Protein AF-U7NN19-F1 (afdb_monomer_lite)

Foldseek 3Di:
DPADPDLVSLLVQLLVLLLVQLVVQPDQQLRLQVVCVVLVQDDDPPSVLRSVASPRDDVPDFAFPSSVLSSCLSTVVVSSLLSLQVNVQKAKEFQDADDPDLLVVLVVLLVVLVVLVVVLLVLLVVLLPDQDQVPQPVSLSVSLSSLRVSLSSLVNSLNSLVQLQQVVVVHDGDHPPDSLVVLVVLLQVQLQVLLVVCVVVVPDCPQDHPVLSCVQNVDPTNRRHGPSSLSSSCNVPPVNSNVQSSSSSSRMHMDRNDDQPADQDPDDLVVLSVVLVVLVVVLSVLSVVCSVVSDDDPVSSVVSNVSSSVSSNSSNNSSVNSSVDDRDDPPDDD

Sequence (334 aa):
MLTWATLDEWHYQVSLELRTALNSCGRKAAALHRDMLQEGRPVRASAGSFQNALTPSTDTHHLRLDEFWGVLDLINNKPVLHSICRQLDLLIAPSPLVSEDPQADLLGAFSERNGELAETQHLLVSVINRTTKESVDGARQSLLREIYEDFCESLSLLFKLEQACLARQGGSLVNGDADWSQRYDILQSSVQAKLQNLKEHGTCLQGLSNRVLSAALESDGCSQLSAPNFLKLLFLDQSRSVAKAFAKSLGYRLGPLPLLNWQPERQDLIQSYSQLESRQADTAEKISNALRDQQITQAELSEIYQELVDEHQAQVSLVMNSGALPYRPKHEEF

Radius of gyration: 22.25 Å; chains: 1; bounding box: 54×57×66 Å

pLDDT: mean 77.9, std 14.08, range [34.0, 94.31]

Structure (mmCIF, N/CA/C/O backbone):
data_AF-U7NN19-F1
#
_entry.id   AF-U7NN19-F1
#
loop_
_atom_site.group_PDB
_atom_site.id
_atom_site.type_symbol
_atom_site.label_atom_id
_atom_site.label_alt_id
_atom_site.label_comp_id
_atom_site.label_asym_id
_atom_site.label_entity_id
_atom_site.label_seq_id
_atom_site.pdbx_PDB_ins_code
_atom_site.Cartn_x
_atom_site.Cartn_y
_atom_site.Cartn_z
_atom_site.occupancy
_atom_site.B_iso_or_equiv
_atom_site.auth_seq_id
_atom_site.auth_comp_id
_atom_site.auth_asym_id
_atom_site.auth_atom_id
_atom_site.pdbx_PDB_model_num
ATOM 1 N N . MET A 1 1 ? 5.925 -5.662 13.505 1.00 51.78 1 MET A N 1
ATOM 2 C CA . MET A 1 1 ? 5.111 -5.672 12.273 1.00 51.78 1 MET A CA 1
ATOM 3 C C . MET A 1 1 ? 5.475 -6.912 11.461 1.00 51.78 1 MET A C 1
ATOM 5 O O . MET A 1 1 ? 6.496 -7.513 11.771 1.00 51.78 1 MET A O 1
ATOM 9 N N . LEU A 1 2 ? 4.651 -7.339 10.501 1.00 56.47 2 LEU A N 1
ATOM 10 C CA . LEU A 1 2 ? 4.895 -8.517 9.655 1.00 56.47 2 LEU A CA 1
ATOM 11 C C . LEU A 1 2 ? 6.050 -8.276 8.689 1.00 56.47 2 LEU A C 1
ATOM 13 O O . LEU A 1 2 ? 5.844 -8.004 7.510 1.00 56.47 2 LEU A O 1
ATOM 17 N N . THR A 1 3 ? 7.261 -8.335 9.211 1.00 61.81 3 THR A N 1
ATOM 18 C CA . THR A 1 3 ? 8.465 -8.310 8.405 1.00 61.81 3 THR A CA 1
ATOM 19 C C . THR A 1 3 ? 8.811 -9.739 8.018 1.00 61.81 3 THR A C 1
ATOM 21 O O . THR A 1 3 ? 8.717 -10.666 8.828 1.00 61.81 3 THR A O 1
ATOM 24 N N . TRP A 1 4 ? 9.194 -9.935 6.763 1.00 69.44 4 TRP A N 1
ATOM 25 C CA . TRP A 1 4 ? 9.866 -11.164 6.362 1.00 69.44 4 TRP A CA 1
ATOM 26 C C . TRP A 1 4 ? 11.255 -11.177 6.986 1.00 69.44 4 TRP A C 1
ATOM 28 O O . TRP A 1 4 ? 11.922 -10.137 7.062 1.00 69.44 4 TRP A O 1
ATOM 38 N N . ALA A 1 5 ? 11.675 -12.345 7.466 1.00 67.50 5 ALA A N 1
ATOM 39 C CA . ALA A 1 5 ? 12.892 -12.480 8.251 1.00 67.50 5 ALA A CA 1
ATOM 40 C C . ALA A 1 5 ? 14.143 -12.260 7.390 1.00 67.50 5 ALA A C 1
ATOM 42 O O . ALA A 1 5 ? 15.190 -11.870 7.910 1.00 67.50 5 ALA A O 1
ATOM 43 N N . THR A 1 6 ? 14.040 -12.481 6.074 1.00 82.88 6 THR A N 1
ATOM 44 C CA . THR A 1 6 ? 15.158 -12.344 5.134 1.00 82.88 6 THR A CA 1
ATOM 45 C C . THR A 1 6 ? 14.773 -11.615 3.842 1.00 82.88 6 THR A C 1
ATOM 47 O O . THR A 1 6 ? 13.606 -11.540 3.455 1.00 82.88 6 THR A O 1
ATOM 50 N N . LEU A 1 7 ? 15.783 -11.083 3.139 1.00 82.12 7 LEU A N 1
ATOM 51 C CA . LEU A 1 7 ? 15.609 -10.471 1.814 1.00 82.12 7 LEU A CA 1
ATOM 52 C C . LEU A 1 7 ? 15.101 -11.492 0.776 1.00 82.12 7 LEU A C 1
ATOM 54 O O . LEU A 1 7 ? 14.344 -11.127 -0.121 1.00 82.12 7 LEU A O 1
ATOM 58 N N . ASP A 1 8 ? 15.495 -12.759 0.911 1.00 82.81 8 ASP A N 1
ATOM 59 C CA . ASP A 1 8 ? 15.081 -13.834 0.006 1.00 82.81 8 ASP A CA 1
ATOM 60 C C . ASP A 1 8 ? 13.599 -14.175 0.194 1.00 82.81 8 ASP A C 1
ATOM 62 O O . ASP A 1 8 ? 12.866 -14.300 -0.787 1.00 82.81 8 ASP A O 1
ATOM 66 N N . GLU A 1 9 ? 13.130 -14.237 1.444 1.00 83.69 9 GLU A N 1
ATOM 67 C CA . GLU A 1 9 ? 11.704 -14.376 1.757 1.00 83.69 9 GLU A CA 1
ATOM 68 C C . GLU A 1 9 ? 10.896 -13.191 1.224 1.00 83.69 9 GLU A C 1
ATOM 70 O O . GLU A 1 9 ? 9.848 -13.392 0.611 1.00 83.69 9 GLU A O 1
ATOM 75 N N . TRP A 1 10 ? 11.397 -11.963 1.391 1.00 85.94 10 TRP A N 1
ATOM 76 C CA . TRP A 1 10 ? 10.744 -10.779 0.837 1.00 85.94 10 TRP A CA 1
ATOM 77 C C . TRP A 1 10 ? 10.630 -10.854 -0.690 1.00 85.94 10 TRP A C 1
ATOM 79 O O . TRP A 1 10 ? 9.545 -10.663 -1.243 1.00 85.94 10 TRP A O 1
ATOM 89 N N . HIS A 1 11 ? 11.723 -11.186 -1.380 1.00 84.94 11 HIS A N 1
ATOM 90 C CA . HIS A 1 11 ? 11.725 -11.338 -2.833 1.00 84.94 11 HIS A CA 1
ATOM 91 C C . HIS A 1 11 ? 10.772 -12.448 -3.297 1.00 84.94 11 HIS A C 1
ATOM 93 O O . HIS A 1 11 ? 10.034 -12.256 -4.268 1.00 84.94 11 HIS A O 1
ATOM 99 N N . TYR A 1 12 ? 10.752 -13.590 -2.605 1.00 85.44 12 TYR A N 1
ATOM 100 C CA . TYR A 1 12 ? 9.827 -14.684 -2.895 1.00 85.44 12 TYR A CA 1
ATOM 101 C C . TYR A 1 12 ? 8.366 -14.227 -2.794 1.00 85.44 12 TYR A C 1
ATOM 103 O O . TYR A 1 12 ? 7.574 -14.502 -3.693 1.00 85.44 12 TYR A O 1
ATOM 111 N N . GLN A 1 13 ? 8.021 -13.475 -1.750 1.00 85.94 13 GLN A N 1
ATOM 112 C CA . GLN A 1 13 ? 6.657 -12.992 -1.524 1.00 85.94 13 GLN A CA 1
ATOM 113 C C . GLN A 1 13 ? 6.241 -11.939 -2.552 1.00 85.94 13 GLN A C 1
ATOM 115 O O . GLN A 1 13 ? 5.171 -12.052 -3.142 1.00 85.94 13 GLN A O 1
ATOM 120 N N . VAL A 1 14 ? 7.119 -10.986 -2.874 1.00 88.56 14 VAL A N 1
ATOM 121 C CA . VAL A 1 14 ? 6.895 -10.030 -3.975 1.00 88.56 14 VAL A CA 1
ATOM 122 C C . VAL A 1 14 ? 6.668 -10.760 -5.302 1.00 88.56 14 VAL A C 1
ATOM 124 O O . VAL A 1 14 ? 5.773 -10.402 -6.066 1.00 88.56 14 VAL A O 1
ATOM 127 N N . SER A 1 15 ? 7.440 -11.816 -5.565 1.00 85.12 15 SER A N 1
ATOM 128 C CA . SER A 1 15 ? 7.305 -12.626 -6.780 1.00 85.12 15 SER A CA 1
ATOM 129 C C . SER A 1 15 ? 6.003 -13.434 -6.805 1.00 85.12 15 SER A C 1
ATOM 131 O O . SER A 1 15 ? 5.401 -13.597 -7.868 1.00 85.12 15 SER A O 1
ATOM 133 N N . LEU A 1 16 ? 5.553 -13.927 -5.647 1.00 86.06 16 LEU A N 1
ATOM 134 C CA . LEU A 1 16 ? 4.284 -14.635 -5.495 1.00 86.06 16 LEU A CA 1
ATOM 135 C C . LEU A 1 16 ? 3.092 -13.701 -5.731 1.00 86.06 16 LEU A C 1
ATOM 137 O O . LEU A 1 16 ? 2.208 -14.044 -6.513 1.00 86.06 16 LEU A O 1
ATOM 141 N N . GLU A 1 17 ? 3.090 -12.512 -5.130 1.00 87.69 17 GLU A N 1
ATOM 142 C CA . GLU A 1 17 ? 2.034 -11.515 -5.349 1.00 87.69 17 GLU A CA 1
ATOM 143 C C . GLU A 1 17 ? 1.995 -11.052 -6.806 1.00 87.69 17 GLU A C 1
ATOM 145 O O . GLU A 1 17 ? 0.927 -10.975 -7.415 1.00 87.69 17 GLU A O 1
ATOM 150 N N . LEU A 1 18 ? 3.166 -10.841 -7.417 1.00 86.19 18 LEU A N 1
ATOM 151 C CA . LEU A 1 18 ? 3.263 -10.503 -8.833 1.00 86.19 18 LEU A CA 1
ATOM 152 C C . LEU A 1 18 ? 2.680 -11.614 -9.717 1.00 86.19 18 LEU A C 1
ATOM 154 O O . LEU A 1 18 ? 1.957 -11.332 -10.670 1.00 86.19 18 LEU A O 1
ATOM 158 N N . ARG A 1 19 ? 2.957 -12.883 -9.390 1.00 82.31 19 ARG A N 1
ATOM 159 C CA . ARG A 1 19 ? 2.386 -14.048 -10.084 1.00 82.31 19 ARG A CA 1
ATOM 160 C C . ARG A 1 19 ? 0.869 -14.069 -9.992 1.00 82.31 19 ARG A C 1
ATOM 162 O O . ARG A 1 19 ? 0.201 -14.283 -11.001 1.00 82.31 19 ARG A O 1
ATOM 169 N N . THR A 1 20 ? 0.335 -13.858 -8.796 1.00 84.44 20 THR A N 1
ATOM 170 C CA . THR A 1 20 ? -1.107 -13.837 -8.552 1.00 84.44 20 THR A CA 1
ATOM 171 C C . THR A 1 20 ? -1.773 -12.702 -9.326 1.00 84.44 20 THR A C 1
ATOM 173 O O . THR A 1 20 ? -2.755 -12.949 -10.024 1.00 84.44 20 THR A O 1
ATOM 176 N N . ALA A 1 21 ? -1.198 -11.496 -9.293 1.00 84.19 21 ALA A N 1
ATOM 177 C CA . ALA A 1 21 ? -1.699 -10.331 -10.021 1.00 84.19 21 ALA A CA 1
ATOM 178 C C . ALA A 1 21 ? -1.642 -10.508 -11.551 1.00 84.19 21 ALA A C 1
ATOM 180 O O . ALA A 1 21 ? -2.574 -10.142 -12.266 1.00 84.19 21 ALA A O 1
ATOM 181 N N . LEU A 1 22 ? -0.577 -11.123 -12.074 1.00 80.62 22 LEU A N 1
ATOM 182 C CA . LEU A 1 22 ? -0.477 -11.466 -13.495 1.00 80.62 22 LEU A CA 1
ATOM 183 C C . LEU A 1 22 ? -1.539 -12.491 -13.912 1.00 80.62 22 LEU A C 1
ATOM 185 O O . LEU A 1 22 ? -2.152 -12.348 -14.968 1.00 80.62 22 LEU A O 1
ATOM 189 N N . ASN A 1 23 ? -1.783 -13.504 -13.079 1.00 80.75 23 ASN A N 1
ATOM 190 C CA . ASN A 1 23 ? -2.796 -14.523 -13.350 1.00 80.75 23 ASN A CA 1
ATOM 191 C C . ASN A 1 23 ? -4.222 -13.954 -13.299 1.00 80.75 23 ASN A C 1
ATOM 193 O O . ASN A 1 23 ? -5.061 -14.347 -14.109 1.00 80.75 23 ASN A O 1
ATOM 197 N N . SER A 1 24 ? -4.503 -13.022 -12.382 1.00 82.44 24 SER A N 1
ATOM 198 C CA . SER A 1 24 ? -5.821 -12.387 -12.256 1.00 82.44 24 SER A CA 1
ATOM 199 C C . SER A 1 24 ? -6.095 -11.335 -13.335 1.00 82.44 24 SER A C 1
ATOM 201 O O . SER A 1 24 ? -7.253 -11.095 -13.665 1.00 82.44 24 SER A O 1
ATOM 203 N N . CYS A 1 25 ? -5.052 -10.763 -13.951 1.00 78.56 25 CYS A N 1
ATOM 204 C CA . CYS A 1 25 ? -5.167 -9.789 -15.041 1.00 78.56 25 CYS A CA 1
ATOM 205 C C . CYS A 1 25 ? -5.917 -10.337 -16.277 1.00 78.56 25 CYS A C 1
ATOM 207 O O . CYS A 1 25 ? -6.387 -9.568 -17.114 1.00 78.56 25 CYS A O 1
ATOM 209 N N . GLY A 1 26 ? -6.015 -11.663 -16.447 1.00 71.06 26 GLY A N 1
ATOM 210 C CA . GLY A 1 26 ? -6.721 -12.302 -17.569 1.00 71.06 26 GLY A CA 1
ATOM 211 C C . GLY A 1 26 ? -6.072 -12.088 -18.948 1.00 71.06 26 GLY A C 1
ATOM 212 O O . GLY A 1 26 ? -6.449 -12.739 -19.926 1.00 71.06 26 GLY A O 1
ATOM 213 N N . ARG A 1 27 ? -5.064 -11.212 -19.048 1.00 72.25 27 ARG A N 1
ATOM 214 C CA . ARG A 1 27 ? -4.263 -10.974 -20.250 1.00 72.25 27 ARG A CA 1
ATOM 215 C C . ARG A 1 27 ? -3.119 -11.979 -20.328 1.00 72.25 27 ARG A C 1
ATOM 217 O O . ARG A 1 27 ? -2.416 -12.247 -19.360 1.00 72.25 27 ARG A O 1
ATOM 224 N N . LYS A 1 28 ? -2.876 -12.507 -21.529 1.00 74.38 28 LYS A N 1
ATOM 225 C CA . LYS A 1 28 ? -1.683 -13.325 -21.795 1.00 74.38 28 LYS A CA 1
ATOM 226 C C . LYS A 1 28 ? -0.434 -12.446 -21.729 1.00 74.38 28 LYS A C 1
ATOM 228 O O . LYS A 1 28 ? -0.470 -11.305 -22.182 1.00 74.38 28 LYS A O 1
ATOM 233 N N . ALA A 1 29 ? 0.696 -13.020 -21.327 1.00 73.94 29 ALA A N 1
ATOM 234 C CA . ALA A 1 29 ? 2.000 -12.350 -21.332 1.00 73.94 29 ALA A CA 1
ATOM 235 C C . ALA A 1 29 ? 2.327 -11.635 -22.664 1.00 73.94 29 ALA A C 1
ATOM 237 O O . ALA A 1 29 ? 2.806 -10.506 -22.688 1.00 73.94 29 ALA A O 1
ATOM 238 N N . ALA A 1 30 ? 1.986 -12.257 -23.798 1.00 73.44 30 ALA A N 1
ATOM 239 C CA . ALA A 1 30 ? 2.170 -11.660 -25.124 1.00 73.44 30 ALA A CA 1
ATOM 240 C C . ALA A 1 30 ? 1.271 -10.438 -25.402 1.00 73.44 30 ALA A C 1
ATOM 242 O O . ALA A 1 30 ? 1.599 -9.625 -26.261 1.00 73.44 30 ALA A O 1
ATOM 243 N N . ALA A 1 31 ? 0.118 -10.320 -24.738 1.00 78.06 31 ALA A N 1
ATOM 244 C CA . ALA A 1 31 ? -0.723 -9.129 -24.826 1.00 78.06 31 ALA A CA 1
ATOM 245 C C . ALA A 1 31 ? -0.087 -7.979 -24.040 1.00 78.06 31 ALA A C 1
ATOM 247 O O . ALA A 1 31 ? 0.191 -6.954 -24.644 1.00 78.06 31 ALA A O 1
ATOM 248 N N . LEU A 1 32 ? 0.289 -8.217 -22.778 1.00 80.12 32 LEU A N 1
ATOM 249 C CA . LEU A 1 32 ? 0.995 -7.231 -21.948 1.00 80.12 32 LEU A CA 1
ATOM 250 C C . LEU A 1 32 ? 2.254 -6.690 -22.644 1.00 80.12 32 LEU A C 1
ATOM 252 O O . LEU A 1 32 ? 2.471 -5.487 -22.689 1.00 80.12 32 LEU A O 1
ATOM 256 N N . HIS A 1 33 ? 3.040 -7.567 -23.274 1.00 78.62 33 HIS A N 1
ATOM 257 C CA . HIS A 1 33 ? 4.211 -7.159 -24.056 1.00 78.62 33 HIS A CA 1
ATOM 258 C C . HIS A 1 33 ? 3.880 -6.198 -25.202 1.00 78.62 33 HIS A C 1
ATOM 260 O O . HIS A 1 33 ? 4.604 -5.237 -25.453 1.00 78.62 33 HIS A O 1
ATOM 266 N N . ARG A 1 34 ? 2.808 -6.490 -25.947 1.00 80.12 34 ARG A N 1
ATOM 267 C CA . ARG A 1 34 ? 2.387 -5.647 -27.069 1.00 80.12 34 ARG A CA 1
ATOM 268 C C . ARG A 1 34 ? 1.901 -4.298 -26.569 1.00 80.12 34 ARG A C 1
ATOM 270 O O . ARG A 1 34 ? 2.265 -3.307 -27.183 1.00 80.12 34 ARG A O 1
ATOM 277 N N . ASP A 1 35 ? 1.166 -4.269 -25.465 1.00 84.12 35 ASP A N 1
ATOM 278 C CA . ASP A 1 35 ? 0.681 -3.031 -24.852 1.00 84.12 35 ASP A CA 1
ATOM 279 C C . ASP A 1 35 ? 1.868 -2.167 -24.391 1.00 84.12 35 ASP A C 1
ATOM 281 O O . ASP A 1 35 ? 1.936 -0.980 -24.701 1.00 84.12 35 ASP A O 1
ATOM 285 N N . MET A 1 36 ? 2.882 -2.778 -23.759 1.00 84.12 36 MET A N 1
ATOM 286 C CA . MET A 1 36 ? 4.133 -2.090 -23.419 1.00 84.12 36 MET A CA 1
ATOM 287 C C . MET A 1 36 ? 4.810 -1.484 -24.653 1.00 84.12 36 MET A C 1
ATOM 289 O O . MET A 1 36 ? 5.137 -0.303 -24.636 1.00 84.12 36 MET A O 1
ATOM 293 N N . LEU A 1 37 ? 4.983 -2.260 -25.730 1.00 82.81 37 LEU A N 1
ATOM 294 C CA . LEU A 1 37 ? 5.577 -1.764 -26.978 1.00 82.81 37 LEU A CA 1
ATOM 295 C C . LEU A 1 37 ? 4.756 -0.639 -27.620 1.00 82.81 37 LEU A C 1
ATOM 297 O O . LEU A 1 37 ? 5.330 0.324 -28.117 1.00 82.81 37 LEU A O 1
ATOM 301 N N . GLN A 1 38 ? 3.430 -0.781 -27.649 1.00 84.12 38 GLN A N 1
ATOM 302 C CA . GLN A 1 38 ? 2.519 0.172 -28.285 1.00 84.12 38 GLN A CA 1
ATOM 303 C C . GLN A 1 38 ? 2.489 1.506 -27.555 1.00 84.12 38 GLN A C 1
ATOM 305 O O . GLN A 1 38 ? 2.499 2.552 -28.196 1.00 84.12 38 GLN A O 1
ATOM 310 N N . GLU A 1 39 ? 2.483 1.466 -26.227 1.00 82.25 39 GLU A N 1
ATOM 311 C CA . GLU A 1 39 ? 2.516 2.669 -25.403 1.00 82.25 39 GLU A CA 1
ATOM 312 C C . GLU A 1 39 ? 3.944 3.210 -25.245 1.00 82.25 39 GLU A C 1
ATOM 314 O O . GLU A 1 39 ? 4.127 4.292 -24.710 1.00 82.25 39 GLU A O 1
ATOM 319 N N . GLY A 1 40 ? 4.961 2.511 -25.764 1.00 77.81 40 GLY A N 1
ATOM 320 C CA . GLY A 1 40 ? 6.358 2.947 -25.760 1.00 77.81 40 GLY A CA 1
ATOM 321 C C . GLY A 1 40 ? 7.118 2.642 -24.468 1.00 77.81 40 GLY A C 1
ATOM 322 O O . GLY A 1 40 ? 8.270 3.058 -24.349 1.00 77.81 40 GLY A O 1
ATOM 323 N N . ARG A 1 41 ? 6.508 1.910 -23.522 1.00 80.62 41 ARG A N 1
ATOM 324 C CA . ARG A 1 41 ? 7.142 1.501 -22.259 1.00 80.62 41 ARG A CA 1
ATOM 325 C C . ARG A 1 41 ? 8.471 0.787 -22.530 1.00 80.62 41 ARG A C 1
ATOM 327 O O . ARG A 1 41 ? 8.583 0.057 -23.521 1.00 80.62 41 ARG A O 1
ATOM 334 N N . PRO A 1 42 ? 9.470 0.933 -21.641 1.00 73.75 42 PRO A N 1
ATOM 335 C CA . PRO A 1 42 ? 10.777 0.329 -21.831 1.00 73.75 42 PRO A CA 1
ATOM 336 C C . PRO A 1 42 ? 10.634 -1.193 -21.831 1.00 73.75 42 PRO A C 1
ATOM 338 O O . PRO A 1 42 ? 10.346 -1.822 -20.814 1.00 73.75 42 PRO A O 1
ATOM 341 N N . VAL A 1 43 ? 10.800 -1.790 -23.008 1.00 73.81 43 VAL A N 1
ATOM 342 C CA . VAL A 1 43 ? 10.737 -3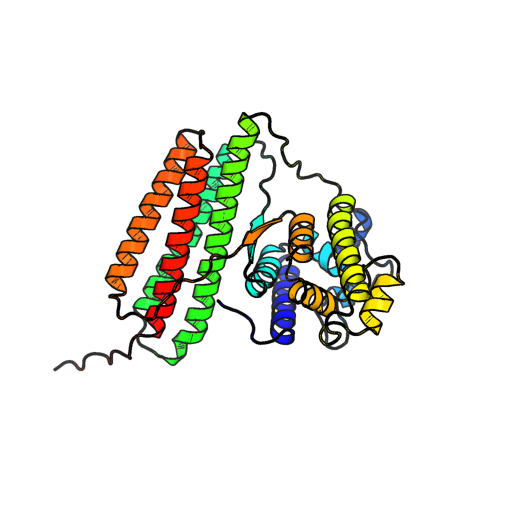.236 -23.185 1.00 73.81 43 VAL A CA 1
ATOM 343 C C . VAL A 1 43 ? 11.722 -3.651 -24.265 1.00 73.81 43 VAL A C 1
ATOM 345 O O . VAL A 1 43 ? 11.923 -2.964 -25.270 1.00 73.81 43 VAL A O 1
ATOM 348 N N . ARG A 1 44 ? 12.397 -4.779 -24.054 1.00 67.75 44 ARG A N 1
ATOM 349 C CA . ARG A 1 44 ? 13.391 -5.266 -25.011 1.00 67.75 44 ARG A CA 1
ATOM 350 C C . ARG A 1 44 ? 12.698 -5.971 -26.168 1.00 67.75 44 ARG A C 1
ATOM 352 O O . ARG A 1 44 ? 11.888 -6.864 -25.964 1.00 67.75 44 ARG A O 1
ATOM 359 N N . ALA A 1 45 ? 13.093 -5.624 -27.393 1.00 60.56 45 ALA A N 1
ATOM 360 C CA . ALA A 1 45 ? 12.480 -6.117 -28.629 1.00 60.56 45 ALA A CA 1
ATOM 361 C C . ALA A 1 45 ? 12.535 -7.651 -28.827 1.00 60.56 45 ALA A C 1
ATOM 363 O O . ALA A 1 45 ? 11.870 -8.185 -29.716 1.00 60.56 45 ALA A O 1
ATOM 364 N N . SER A 1 46 ? 13.307 -8.393 -28.024 1.00 59.00 46 SER A N 1
ATOM 365 C CA . SER A 1 46 ? 13.341 -9.853 -28.096 1.00 59.00 46 SER A CA 1
ATOM 366 C C . SER A 1 46 ? 12.081 -10.473 -27.478 1.00 59.00 46 SER A C 1
ATOM 368 O O . SER A 1 46 ? 12.055 -10.818 -26.301 1.00 59.00 46 SER A O 1
ATOM 370 N N . ALA A 1 47 ? 11.053 -10.708 -28.299 1.00 46.41 47 ALA A N 1
ATOM 371 C CA . ALA A 1 47 ? 9.782 -11.321 -27.887 1.00 46.41 47 ALA A CA 1
ATOM 372 C C . ALA A 1 47 ? 9.933 -12.648 -27.100 1.00 46.41 47 ALA A C 1
ATOM 374 O O . ALA A 1 47 ? 9.117 -12.950 -26.229 1.00 46.41 47 ALA A O 1
ATOM 375 N N . GLY A 1 48 ? 10.994 -13.422 -27.368 1.00 53.38 48 GLY A N 1
ATOM 376 C CA . GLY A 1 48 ? 11.298 -14.674 -26.663 1.00 53.38 48 GLY A CA 1
ATOM 377 C C . GLY A 1 48 ? 11.895 -14.508 -25.258 1.00 53.38 48 GLY A C 1
ATOM 378 O O . GLY A 1 48 ? 11.803 -15.434 -24.456 1.00 53.38 48 GLY A O 1
ATOM 379 N N . SER A 1 49 ? 12.483 -13.352 -24.920 1.00 53.97 49 SER A N 1
ATOM 380 C CA . SER A 1 49 ? 12.951 -13.092 -23.550 1.00 53.97 49 SER A CA 1
ATOM 381 C C . SER A 1 49 ? 11.790 -12.702 -22.646 1.00 53.97 49 SER A C 1
ATOM 383 O O . SER A 1 49 ? 11.731 -13.151 -21.511 1.00 53.97 49 SER A O 1
ATOM 385 N N . PHE A 1 50 ? 10.833 -11.932 -23.164 1.00 54.41 50 PHE A N 1
ATOM 386 C CA . PHE A 1 50 ? 9.777 -11.343 -22.351 1.00 54.41 50 PHE A CA 1
ATOM 387 C C . PHE A 1 50 ? 8.647 -12.321 -21.981 1.00 54.41 50 PHE A C 1
ATOM 389 O O . PHE A 1 50 ? 8.156 -12.290 -20.858 1.00 54.41 50 PHE A O 1
ATOM 396 N N . GLN A 1 51 ? 8.266 -13.256 -22.866 1.00 53.88 51 GLN A N 1
ATOM 397 C CA . GLN A 1 51 ? 7.339 -14.344 -22.494 1.00 53.88 51 GLN A CA 1
ATOM 398 C C . GLN A 1 51 ? 7.887 -15.206 -21.342 1.00 53.88 51 GLN A C 1
ATOM 400 O O . GLN A 1 51 ? 7.129 -15.611 -20.464 1.00 53.88 51 GLN A O 1
ATOM 405 N N . ASN A 1 52 ? 9.203 -15.431 -21.318 1.00 54.00 52 ASN A N 1
ATOM 406 C CA . ASN A 1 52 ? 9.884 -16.103 -20.211 1.00 54.00 52 ASN A CA 1
ATOM 407 C C . ASN A 1 52 ? 10.060 -15.175 -18.991 1.00 54.00 52 ASN A C 1
ATOM 409 O O . ASN A 1 52 ? 10.016 -15.656 -17.864 1.00 54.00 52 ASN A O 1
ATOM 413 N N . ALA A 1 53 ? 10.187 -13.858 -19.197 1.00 51.84 53 ALA A N 1
ATOM 414 C CA . ALA A 1 53 ? 10.317 -12.842 -18.147 1.00 51.84 53 ALA A CA 1
ATOM 415 C C . ALA A 1 53 ? 9.028 -12.632 -17.342 1.00 51.84 53 ALA A C 1
ATOM 417 O O . ALA A 1 53 ? 9.064 -12.546 -16.118 1.00 51.84 53 ALA A O 1
ATOM 418 N N . LEU A 1 54 ? 7.874 -12.646 -18.015 1.00 55.94 54 LEU A N 1
ATOM 419 C CA . LEU A 1 54 ? 6.555 -12.624 -17.376 1.00 55.94 54 LEU A CA 1
ATOM 420 C C . LEU A 1 54 ? 6.170 -13.948 -16.717 1.00 55.94 54 LEU A C 1
ATOM 422 O O . LEU A 1 54 ? 5.093 -14.043 -16.133 1.00 55.94 54 LEU A O 1
ATOM 426 N N . THR A 1 55 ? 7.033 -14.962 -16.798 1.00 57.84 55 THR A N 1
ATOM 427 C CA . THR A 1 55 ? 6.954 -16.107 -15.898 1.00 57.84 55 THR A CA 1
ATOM 428 C C . THR A 1 55 ? 7.654 -15.677 -14.605 1.00 57.84 55 THR A C 1
ATOM 430 O O . THR A 1 55 ? 8.881 -15.599 -14.588 1.00 57.84 55 THR A O 1
ATOM 433 N N . PRO A 1 56 ? 6.917 -15.323 -13.539 1.00 51.38 56 PRO A N 1
ATOM 434 C CA . PRO A 1 56 ? 7.485 -14.769 -12.312 1.00 51.38 56 PRO A CA 1
ATOM 435 C C . PRO A 1 56 ? 8.578 -15.684 -11.774 1.00 51.38 56 PRO A C 1
ATOM 437 O O . PRO A 1 56 ? 8.281 -16.811 -11.373 1.00 51.38 56 PRO A O 1
ATOM 440 N N . SER A 1 57 ? 9.809 -15.168 -11.827 1.00 49.41 57 SER A N 1
ATOM 441 C CA . SER A 1 57 ? 11.059 -15.715 -11.294 1.00 49.41 57 SER A CA 1
ATOM 442 C C . SER A 1 57 ? 11.158 -17.245 -11.323 1.00 49.41 57 SER A C 1
ATOM 444 O O . SER A 1 57 ? 10.668 -17.932 -10.424 1.00 49.41 57 SER A O 1
ATOM 446 N N . THR A 1 58 ? 11.856 -17.786 -12.320 1.00 51.78 58 THR A N 1
ATOM 447 C CA . THR A 1 58 ? 12.512 -19.093 -12.144 1.00 51.78 58 THR A CA 1
ATOM 448 C C . THR A 1 58 ? 13.857 -18.869 -11.454 1.00 51.78 58 THR A C 1
ATOM 450 O O . THR A 1 58 ? 14.381 -17.755 -11.498 1.00 51.78 58 THR A O 1
ATOM 453 N N . ASP A 1 59 ? 14.474 -19.917 -10.904 1.00 48.19 59 ASP A N 1
ATOM 454 C CA . ASP A 1 59 ? 15.829 -19.855 -10.318 1.00 48.19 59 ASP A CA 1
ATOM 455 C C . ASP A 1 59 ? 16.893 -19.283 -11.281 1.00 48.19 59 ASP A C 1
ATOM 457 O O . ASP A 1 59 ? 17.995 -18.927 -10.873 1.00 48.19 59 ASP A O 1
ATOM 461 N N . THR A 1 60 ? 16.572 -19.193 -12.576 1.00 50.38 60 THR A N 1
ATOM 462 C CA . THR A 1 60 ? 17.489 -18.783 -13.645 1.00 50.38 60 THR A CA 1
ATOM 463 C C . THR A 1 60 ? 17.160 -17.433 -14.285 1.00 50.38 60 THR A C 1
ATOM 465 O O . THR A 1 60 ? 17.957 -16.941 -15.086 1.00 50.38 60 THR A O 1
ATOM 468 N N . HIS A 1 61 ? 16.020 -16.808 -13.962 1.00 61.53 61 HIS A N 1
ATOM 469 C CA . HIS A 1 61 ? 15.597 -15.573 -14.624 1.00 61.53 61 HIS A CA 1
ATOM 470 C C . HIS A 1 61 ? 14.869 -14.612 -13.679 1.00 61.53 61 HIS A C 1
ATOM 472 O O . HIS A 1 61 ? 13.813 -14.936 -13.142 1.00 61.53 61 HIS A O 1
ATOM 478 N N . HIS A 1 62 ? 15.412 -13.401 -13.531 1.00 73.00 62 HIS A N 1
ATOM 479 C CA . HIS A 1 62 ? 14.807 -12.312 -12.767 1.00 73.00 62 HIS A CA 1
ATOM 480 C C . HIS A 1 62 ? 14.404 -11.172 -13.700 1.00 73.00 62 HIS A C 1
ATOM 482 O O . HIS A 1 62 ? 15.205 -10.769 -14.546 1.00 73.00 62 HIS A O 1
ATOM 488 N N . LEU A 1 63 ? 13.205 -10.623 -13.479 1.00 79.00 63 LEU A N 1
ATOM 489 C CA . LEU A 1 63 ? 12.757 -9.390 -14.124 1.00 79.00 63 LEU A CA 1
ATOM 490 C C . LEU A 1 63 ? 13.761 -8.268 -13.881 1.00 79.00 63 LEU A C 1
ATOM 492 O O . LEU A 1 63 ? 14.312 -8.146 -12.784 1.00 79.00 63 LEU A O 1
ATOM 496 N N . ARG A 1 64 ? 13.987 -7.441 -14.892 1.00 82.00 64 ARG A N 1
ATOM 497 C CA . ARG A 1 64 ? 14.740 -6.191 -14.758 1.00 82.00 64 ARG A CA 1
ATOM 498 C C . ARG A 1 64 ? 13.842 -5.070 -14.248 1.00 82.00 64 ARG A C 1
ATOM 500 O O . ARG A 1 64 ? 12.631 -5.239 -14.175 1.00 82.00 64 ARG A O 1
ATOM 507 N N . LEU A 1 65 ? 14.421 -3.939 -13.853 1.00 85.50 65 LEU A N 1
ATOM 508 C CA . LEU A 1 65 ? 13.680 -2.833 -13.247 1.00 85.50 65 LEU A CA 1
ATOM 509 C C . LEU A 1 65 ? 12.679 -2.195 -14.219 1.00 85.50 65 LEU A C 1
ATOM 511 O O . LEU A 1 65 ? 11.572 -1.865 -13.810 1.00 85.50 65 LEU A O 1
ATOM 515 N N . ASP A 1 66 ? 13.061 -2.020 -15.482 1.00 84.75 66 ASP A N 1
ATOM 516 C CA . ASP A 1 66 ? 12.175 -1.538 -16.548 1.00 84.75 66 ASP A CA 1
ATOM 517 C C . ASP A 1 66 ? 10.985 -2.478 -16.778 1.00 84.75 66 ASP A C 1
ATOM 519 O O . ASP A 1 66 ? 9.834 -2.043 -16.751 1.00 84.75 66 ASP A O 1
ATOM 523 N N . GLU A 1 67 ? 11.259 -3.773 -16.918 1.00 82.56 67 GLU A N 1
ATOM 524 C CA . GLU A 1 67 ? 10.246 -4.813 -17.100 1.00 82.56 67 GLU A CA 1
ATOM 525 C C . GLU A 1 67 ? 9.331 -4.917 -15.873 1.00 82.56 67 GLU A C 1
ATOM 527 O O . GLU A 1 67 ? 8.111 -4.929 -16.005 1.00 82.56 67 GLU A O 1
ATOM 532 N N . PHE A 1 68 ? 9.908 -4.949 -14.669 1.00 86.62 68 PHE A N 1
ATOM 533 C CA . PHE A 1 68 ? 9.170 -5.019 -13.410 1.00 86.62 68 PHE A CA 1
ATOM 534 C C . PHE A 1 68 ? 8.250 -3.811 -13.234 1.00 86.62 68 PHE A C 1
ATOM 536 O O . PHE A 1 68 ? 7.070 -3.979 -12.933 1.00 86.62 68 PHE A O 1
ATOM 543 N N . TRP A 1 69 ? 8.763 -2.601 -13.470 1.00 89.62 69 TRP A N 1
ATOM 544 C CA . TRP A 1 69 ? 7.968 -1.381 -13.386 1.00 89.62 69 TRP A CA 1
ATOM 545 C C . TRP A 1 69 ? 6.844 -1.358 -14.428 1.00 89.62 69 TRP A C 1
ATOM 547 O O . TRP A 1 69 ? 5.695 -1.121 -14.068 1.00 89.62 69 TRP A O 1
ATOM 557 N N . GLY A 1 70 ? 7.147 -1.649 -15.697 1.00 87.00 70 GLY A N 1
ATOM 558 C CA . GLY A 1 70 ? 6.147 -1.584 -16.764 1.00 87.00 70 GLY A CA 1
ATOM 559 C C . GLY A 1 70 ? 5.054 -2.644 -16.627 1.00 87.00 70 GLY A C 1
ATOM 560 O O . GLY A 1 70 ? 3.905 -2.386 -16.974 1.00 87.00 70 GLY A O 1
ATOM 561 N N . VAL A 1 71 ? 5.377 -3.809 -16.057 1.00 86.75 71 VAL A N 1
ATOM 562 C CA . VAL A 1 71 ? 4.371 -4.810 -15.684 1.00 86.75 71 VAL A CA 1
ATOM 563 C C . VAL A 1 71 ? 3.466 -4.287 -14.580 1.00 86.75 71 VAL A C 1
ATOM 565 O O . VAL A 1 71 ? 2.250 -4.389 -14.711 1.00 86.75 71 VAL A O 1
ATOM 568 N N . LEU A 1 72 ? 4.034 -3.712 -13.516 1.00 89.56 72 LEU A N 1
ATOM 569 C CA . LEU A 1 72 ? 3.247 -3.144 -12.423 1.00 89.56 72 LEU A CA 1
ATOM 570 C C . LEU A 1 72 ? 2.369 -1.974 -12.874 1.00 89.56 72 LEU A C 1
ATOM 572 O O . LEU A 1 72 ? 1.280 -1.815 -12.344 1.00 89.56 72 LEU A O 1
ATOM 576 N N . ASP A 1 73 ? 2.791 -1.172 -13.847 1.00 88.31 73 ASP A N 1
ATOM 577 C CA . ASP A 1 73 ? 1.961 -0.092 -14.402 1.00 88.31 73 ASP A CA 1
ATOM 578 C C . ASP A 1 73 ? 0.735 -0.621 -15.181 1.00 88.31 73 ASP A C 1
ATOM 580 O O . ASP A 1 73 ? -0.270 0.071 -15.287 1.00 88.31 73 ASP A O 1
ATOM 584 N N . LEU A 1 74 ? 0.788 -1.859 -15.692 1.00 86.38 74 LEU A N 1
ATOM 585 C CA . LEU A 1 74 ? -0.269 -2.465 -16.516 1.00 86.38 74 LEU A CA 1
ATOM 586 C C . LEU A 1 74 ? -1.222 -3.406 -15.768 1.00 86.38 74 LEU A C 1
ATOM 588 O O . LEU A 1 74 ? -2.256 -3.797 -16.317 1.00 86.38 74 LEU A O 1
ATOM 592 N N . ILE A 1 75 ? -0.869 -3.822 -14.553 1.00 86.62 75 ILE A N 1
ATOM 593 C CA . ILE A 1 75 ? -1.664 -4.757 -13.749 1.00 86.62 75 ILE A CA 1
ATOM 594 C C . ILE A 1 75 ? -2.145 -4.096 -12.461 1.00 86.62 75 ILE A C 1
ATOM 596 O O . ILE A 1 75 ? -1.709 -3.008 -12.094 1.00 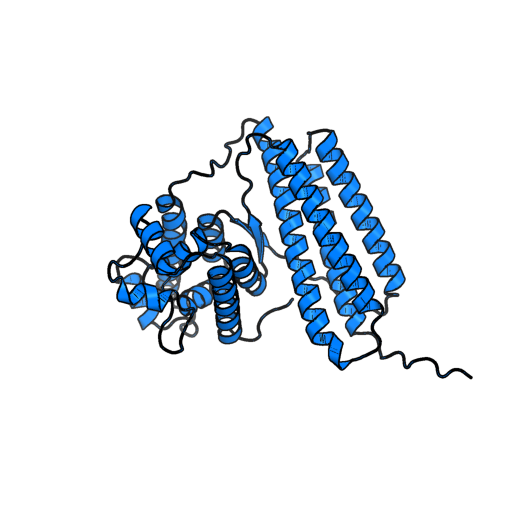86.62 75 ILE A O 1
ATOM 600 N N . ASN A 1 76 ? -2.998 -4.800 -11.714 1.00 86.12 76 ASN A N 1
ATOM 601 C CA . ASN A 1 76 ? -3.263 -4.423 -10.333 1.00 86.12 76 ASN A CA 1
ATOM 602 C C . ASN A 1 76 ? -1.994 -4.625 -9.483 1.00 86.12 76 ASN A C 1
ATOM 604 O O . ASN A 1 76 ? -1.688 -5.732 -9.040 1.00 86.12 76 ASN A O 1
ATOM 608 N N . ASN A 1 77 ? -1.243 -3.547 -9.286 1.00 89.31 77 ASN A N 1
ATOM 609 C CA . ASN A 1 77 ? 0.021 -3.534 -8.556 1.00 89.31 77 ASN A CA 1
ATOM 610 C C . ASN A 1 77 ? -0.137 -3.376 -7.039 1.00 89.31 77 ASN A C 1
ATOM 612 O O . ASN A 1 77 ? 0.856 -3.536 -6.325 1.00 89.31 77 ASN A O 1
ATOM 616 N N . LYS A 1 78 ? -1.354 -3.121 -6.535 1.00 90.88 78 LYS A N 1
ATOM 617 C CA . LYS A 1 78 ? -1.623 -2.896 -5.108 1.00 90.88 78 LYS A CA 1
ATOM 618 C C . LYS A 1 78 ? -1.039 -4.017 -4.223 1.00 90.88 78 LYS A C 1
ATOM 620 O O . LYS A 1 78 ? -0.198 -3.693 -3.385 1.00 90.88 78 LYS A O 1
ATOM 625 N N . PRO A 1 79 ? -1.315 -5.322 -4.435 1.00 89.88 79 PRO A N 1
ATOM 626 C CA . PRO A 1 79 ? -0.795 -6.379 -3.550 1.00 89.88 79 PRO A CA 1
ATOM 627 C C . PRO A 1 79 ? 0.741 -6.438 -3.499 1.00 89.88 79 PRO A C 1
ATOM 629 O O . PRO A 1 79 ? 1.354 -6.641 -2.445 1.00 89.88 79 PRO A O 1
ATOM 632 N N . VAL A 1 80 ? 1.384 -6.199 -4.647 1.00 91.00 80 VAL A N 1
ATOM 633 C CA . VAL A 1 80 ? 2.846 -6.181 -4.765 1.00 91.00 80 VAL A CA 1
ATOM 634 C C . VAL A 1 80 ? 3.430 -4.992 -4.008 1.00 91.00 80 VAL A C 1
ATOM 636 O O . VAL A 1 80 ? 4.412 -5.139 -3.277 1.00 91.00 80 VAL A O 1
ATOM 639 N N . LEU A 1 81 ? 2.822 -3.814 -4.144 1.00 93.69 81 LEU A N 1
ATOM 640 C CA . LEU A 1 81 ? 3.303 -2.603 -3.494 1.00 93.69 81 LEU A CA 1
ATOM 641 C C . LEU A 1 81 ? 3.068 -2.603 -1.983 1.00 93.69 81 LEU A C 1
ATOM 643 O O . LEU A 1 81 ? 3.976 -2.207 -1.253 1.00 93.69 81 LEU A O 1
ATOM 647 N N . HIS A 1 82 ? 1.927 -3.103 -1.501 1.00 91.62 82 HIS A N 1
ATOM 648 C CA . HIS A 1 82 ? 1.703 -3.337 -0.068 1.00 91.62 82 HIS A CA 1
ATOM 649 C C . HIS A 1 82 ? 2.751 -4.291 0.497 1.00 91.62 82 HIS A C 1
ATOM 651 O O . HIS A 1 82 ? 3.304 -4.061 1.575 1.00 91.62 82 HIS A O 1
ATOM 657 N N . SER A 1 83 ? 3.093 -5.334 -0.262 1.00 89.88 83 SER A N 1
ATOM 658 C CA . SER A 1 83 ? 4.162 -6.238 0.126 1.00 89.88 83 SER A CA 1
ATOM 659 C C . SER A 1 83 ? 5.510 -5.523 0.230 1.00 89.88 83 SER A C 1
ATOM 661 O O . SER A 1 83 ? 6.172 -5.615 1.257 1.00 89.88 83 SER A O 1
ATOM 663 N N . ILE A 1 84 ? 5.903 -4.728 -0.762 1.00 92.25 84 ILE A N 1
ATOM 664 C CA . ILE A 1 84 ? 7.145 -3.941 -0.700 1.00 92.25 84 ILE A CA 1
ATOM 665 C C . ILE A 1 84 ? 7.145 -2.965 0.486 1.00 92.25 84 ILE A C 1
ATOM 667 O O . ILE A 1 84 ? 8.112 -2.926 1.246 1.00 92.25 84 ILE A O 1
ATOM 671 N N . CYS A 1 85 ? 6.081 -2.182 0.656 1.00 92.19 85 CYS A N 1
ATOM 672 C CA . CYS A 1 85 ? 6.042 -1.077 1.613 1.00 92.19 85 CYS A CA 1
ATOM 673 C C . CYS A 1 85 ? 6.007 -1.552 3.065 1.00 92.19 85 CYS A C 1
ATOM 675 O O . CYS A 1 85 ? 6.688 -0.972 3.907 1.00 92.19 85 CYS A O 1
ATOM 677 N N . ARG A 1 86 ? 5.317 -2.658 3.346 1.00 87.94 86 ARG A N 1
ATOM 678 C CA . ARG A 1 86 ? 5.287 -3.280 4.672 1.00 87.94 86 ARG A CA 1
ATOM 679 C C . ARG A 1 86 ? 6.673 -3.689 5.175 1.00 87.94 86 ARG A C 1
ATOM 681 O O . ARG A 1 86 ? 6.976 -3.458 6.336 1.00 87.94 86 ARG A O 1
ATOM 688 N N . GLN A 1 87 ? 7.547 -4.216 4.310 1.00 87.06 87 GLN A N 1
ATOM 689 C CA . GLN A 1 87 ? 8.931 -4.536 4.702 1.00 87.06 87 GLN A CA 1
ATOM 690 C C . GLN A 1 87 ? 9.777 -3.290 4.985 1.00 87.06 87 GLN A C 1
ATOM 692 O O . GLN A 1 87 ? 10.798 -3.364 5.667 1.00 87.06 87 GLN A O 1
ATOM 697 N N . LEU A 1 88 ? 9.387 -2.148 4.421 1.00 88.62 88 LEU A N 1
ATOM 698 C CA . LEU A 1 88 ? 10.084 -0.877 4.586 1.00 88.62 88 LEU A CA 1
ATOM 699 C C . LEU A 1 88 ? 9.519 -0.036 5.741 1.00 88.62 88 LEU A C 1
ATOM 701 O O . LEU A 1 88 ? 10.033 1.068 5.950 1.00 88.62 88 LEU A O 1
ATOM 705 N N . ASP A 1 89 ? 8.510 -0.550 6.457 1.00 88.06 89 ASP A N 1
ATOM 706 C CA . ASP A 1 89 ? 7.699 0.158 7.456 1.00 88.06 89 ASP A CA 1
ATOM 707 C C . ASP A 1 89 ? 7.062 1.437 6.882 1.00 88.06 89 ASP A C 1
ATOM 709 O O . ASP A 1 89 ? 7.098 2.522 7.468 1.00 88.06 89 ASP A O 1
ATOM 713 N N . LEU A 1 90 ? 6.504 1.320 5.675 1.00 91.12 90 LEU A N 1
ATOM 714 C CA . LEU A 1 90 ? 5.843 2.406 4.957 1.00 91.12 90 LEU A CA 1
ATOM 715 C C . LEU A 1 90 ? 4.372 2.079 4.729 1.00 91.12 90 LEU A C 1
ATOM 717 O O . LEU A 1 90 ? 4.014 0.949 4.399 1.00 91.12 90 LEU A O 1
ATOM 721 N N . LEU A 1 91 ? 3.532 3.098 4.849 1.00 91.75 91 LEU A N 1
ATOM 722 C CA . LEU A 1 91 ? 2.155 3.073 4.381 1.00 91.75 91 LEU A CA 1
ATOM 723 C C . LEU A 1 91 ? 2.118 3.509 2.922 1.00 91.75 91 LEU A C 1
ATOM 725 O O . LEU A 1 91 ? 2.884 4.389 2.518 1.00 91.75 91 LEU A O 1
ATOM 729 N N . ILE A 1 92 ? 1.229 2.907 2.143 1.00 93.44 92 ILE A N 1
ATOM 730 C CA . ILE A 1 92 ? 1.049 3.231 0.734 1.00 93.44 92 ILE A CA 1
ATOM 731 C C . ILE A 1 92 ? -0.425 3.453 0.440 1.00 93.44 92 ILE A C 1
ATOM 733 O O . ILE A 1 92 ? -1.258 2.665 0.852 1.00 93.44 92 ILE A O 1
ATOM 737 N N . ALA A 1 93 ? -0.742 4.509 -0.297 1.00 92.19 93 ALA A N 1
ATOM 738 C CA . ALA A 1 93 ? -2.093 4.732 -0.792 1.00 92.19 93 ALA A CA 1
ATOM 739 C C . ALA A 1 93 ? -2.043 5.375 -2.182 1.00 92.19 93 ALA A C 1
ATOM 741 O O . ALA A 1 93 ? -1.063 6.066 -2.503 1.00 92.19 93 ALA A O 1
ATOM 742 N N . PRO A 1 94 ? -3.043 5.123 -3.042 1.00 89.44 94 PRO A N 1
ATOM 743 C CA . PRO A 1 94 ? -3.095 5.727 -4.364 1.00 89.44 94 PRO A CA 1
ATOM 744 C C . PRO A 1 94 ? -3.098 7.253 -4.250 1.00 89.44 94 PRO A C 1
ATOM 746 O O . PRO A 1 94 ? -3.674 7.844 -3.335 1.00 89.44 94 PRO A O 1
ATOM 749 N N . SER A 1 95 ? -2.418 7.907 -5.186 1.00 85.62 95 SER A N 1
ATOM 750 C CA . SER A 1 95 ? -2.519 9.354 -5.325 1.00 85.62 95 SER A CA 1
ATOM 751 C C . SER A 1 95 ? -3.932 9.681 -5.790 1.00 85.62 95 SER A C 1
ATOM 753 O O . SER A 1 95 ? -4.419 9.049 -6.729 1.00 85.62 95 SER A O 1
ATOM 755 N N . PRO A 1 96 ? -4.590 10.665 -5.173 1.00 79.25 96 PRO A N 1
ATOM 756 C CA . PRO A 1 96 ? -5.951 10.992 -5.528 1.00 79.25 96 PRO A CA 1
ATOM 757 C C . PRO A 1 96 ? -5.913 11.677 -6.908 1.00 79.25 96 PRO A C 1
ATOM 759 O O . PRO A 1 96 ? -5.134 12.609 -7.147 1.00 79.25 96 PRO A O 1
ATOM 762 N N . LEU A 1 97 ? -6.657 11.109 -7.857 1.00 76.31 97 LEU A N 1
ATOM 763 C CA . LEU A 1 97 ? -6.754 11.600 -9.230 1.00 76.31 97 LEU A CA 1
ATOM 764 C C . LEU A 1 97 ? -7.825 12.683 -9.314 1.00 76.31 97 LEU A C 1
ATOM 766 O O . LEU A 1 97 ? -8.743 12.733 -8.498 1.00 76.31 97 LEU A O 1
ATOM 770 N N . VAL A 1 98 ? -7.719 13.569 -10.303 1.00 71.69 98 VAL A N 1
ATOM 771 C CA . VAL A 1 98 ? -8.828 14.483 -10.601 1.00 71.69 98 VAL A CA 1
ATOM 772 C C . VAL A 1 98 ? -10.023 13.669 -11.060 1.00 71.69 98 VAL A C 1
ATOM 774 O O . VAL A 1 98 ? -9.945 12.971 -12.066 1.00 71.69 98 VAL A O 1
ATOM 777 N N . SER A 1 99 ? -11.112 13.788 -10.314 1.00 72.81 99 SER A N 1
ATOM 778 C CA . SER A 1 99 ? -12.384 13.167 -10.642 1.00 72.81 99 SER A CA 1
ATOM 779 C C . SER A 1 99 ? -13.342 14.172 -11.263 1.00 72.81 99 SER A C 1
ATOM 781 O O . SER A 1 99 ? -13.348 15.347 -10.884 1.00 72.81 99 SER A O 1
ATOM 783 N N . GLU A 1 100 ? -14.173 13.692 -12.187 1.00 74.69 100 GLU A N 1
ATOM 784 C CA . GLU A 1 100 ? -15.321 14.441 -12.702 1.00 74.69 100 GLU A CA 1
ATOM 785 C C . GLU A 1 100 ? -16.410 14.610 -11.630 1.00 74.69 100 GLU A C 1
ATOM 787 O O . GLU A 1 100 ? -17.065 15.652 -11.591 1.00 74.69 100 GLU A O 1
ATOM 792 N N . ASP A 1 101 ? -16.550 13.635 -10.720 1.00 80.62 101 ASP A N 1
ATOM 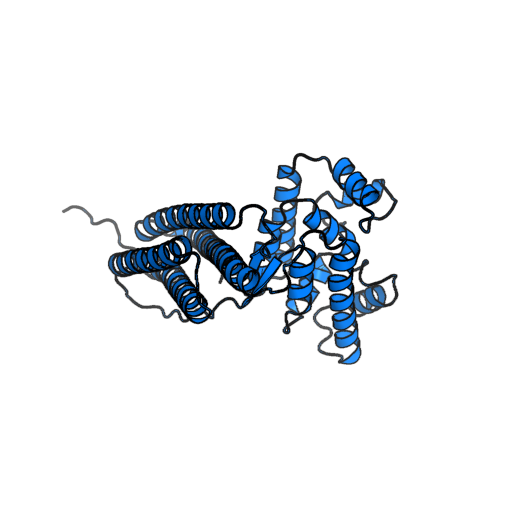793 C CA . ASP A 1 101 ? -17.434 13.698 -9.550 1.00 80.62 101 ASP A CA 1
ATOM 794 C C . ASP A 1 101 ? -16.659 13.378 -8.253 1.00 80.62 101 ASP A C 1
ATOM 796 O O . ASP A 1 101 ? -16.699 12.259 -7.728 1.00 80.62 101 ASP A O 1
ATOM 800 N N . PRO A 1 102 ? -15.954 14.377 -7.689 1.00 78.06 102 PRO A N 1
ATOM 801 C CA . PRO A 1 102 ? -15.180 14.202 -6.463 1.00 78.06 102 PRO A CA 1
ATOM 802 C C . PRO A 1 102 ? -16.021 13.757 -5.262 1.00 78.06 102 PRO A C 1
ATOM 804 O O . PRO A 1 102 ? -15.491 13.131 -4.346 1.00 78.06 102 PRO A O 1
ATOM 807 N N . GLN A 1 103 ? -17.317 14.090 -5.232 1.00 81.06 103 GLN A N 1
ATOM 808 C CA . GLN A 1 103 ? -18.184 13.747 -4.108 1.00 81.06 103 GLN A CA 1
ATOM 809 C C . GLN A 1 103 ? -18.592 12.272 -4.164 1.00 81.06 103 GLN A C 1
ATOM 811 O O . GLN A 1 103 ? -18.543 11.596 -3.135 1.00 81.06 103 GLN A O 1
ATOM 816 N N . ALA A 1 104 ? -18.946 11.758 -5.344 1.00 84.19 104 ALA A N 1
ATOM 817 C CA . ALA A 1 104 ? -19.212 10.334 -5.527 1.00 84.19 104 ALA A CA 1
ATOM 818 C C . ALA A 1 104 ? -17.971 9.483 -5.216 1.00 84.19 104 ALA A C 1
ATOM 820 O O . ALA A 1 104 ? -18.079 8.493 -4.493 1.00 84.19 104 ALA A O 1
ATOM 821 N N . ASP A 1 105 ? -16.787 9.906 -5.663 1.00 82.81 105 ASP A N 1
ATOM 822 C CA . ASP A 1 105 ? -15.530 9.188 -5.411 1.00 82.81 105 ASP A CA 1
ATOM 823 C C . ASP A 1 105 ? -15.127 9.149 -3.935 1.00 82.81 105 ASP A C 1
ATOM 825 O O . ASP A 1 105 ? -14.512 8.177 -3.476 1.00 82.81 105 ASP A O 1
ATOM 829 N N . LEU A 1 106 ? -15.440 10.215 -3.196 1.00 85.25 106 LEU A N 1
ATOM 830 C CA . LEU A 1 106 ? -15.237 10.297 -1.754 1.00 85.25 106 LEU A CA 1
ATOM 831 C C . LEU A 1 106 ? -16.216 9.401 -0.991 1.00 85.25 106 LEU A C 1
ATOM 833 O O . LEU A 1 106 ? -15.804 8.683 -0.082 1.00 85.25 106 LEU A O 1
ATOM 837 N N . LEU A 1 107 ? -17.497 9.411 -1.370 1.00 85.81 107 LEU A N 1
ATOM 838 C CA . LEU A 1 107 ? -18.513 8.542 -0.770 1.00 85.81 107 LEU A CA 1
ATOM 839 C C . LEU A 1 107 ? -18.235 7.063 -1.061 1.00 85.81 107 LEU A C 1
ATOM 841 O O . LEU A 1 107 ? -18.381 6.235 -0.163 1.00 85.81 107 LEU A O 1
ATOM 845 N N . GLY A 1 108 ? -17.791 6.744 -2.279 1.00 87.44 108 GLY A N 1
ATOM 846 C CA . GLY A 1 108 ? -17.341 5.407 -2.658 1.00 87.44 108 GLY A CA 1
ATOM 847 C C . GLY A 1 108 ? -16.179 4.941 -1.785 1.00 87.44 108 GLY A C 1
ATOM 848 O O . GLY A 1 108 ? -16.298 3.917 -1.120 1.00 87.44 108 GLY A O 1
ATOM 849 N N . ALA A 1 109 ? -15.117 5.748 -1.678 1.00 86.31 109 ALA A N 1
ATOM 850 C CA . ALA A 1 109 ? -13.963 5.425 -0.834 1.00 86.31 109 ALA A CA 1
ATOM 851 C C . ALA A 1 109 ? -14.326 5.284 0.655 1.00 86.31 109 ALA A C 1
ATOM 853 O O . ALA A 1 109 ? -13.802 4.414 1.345 1.00 86.31 109 ALA A O 1
ATOM 854 N N . PHE A 1 110 ? -15.241 6.113 1.166 1.00 88.94 110 PHE A N 1
ATOM 855 C CA . PHE A 1 110 ? -15.733 5.987 2.538 1.00 88.94 110 PHE A CA 1
ATOM 856 C C . PHE A 1 110 ? -16.523 4.689 2.753 1.00 88.94 110 PHE A C 1
ATOM 858 O O . PHE A 1 110 ? -16.347 4.019 3.771 1.00 88.94 110 PHE A O 1
ATOM 865 N N . SER A 1 111 ? -17.371 4.314 1.791 1.00 86.75 111 SER A N 1
ATOM 866 C CA . SER A 1 111 ? -18.124 3.059 1.837 1.00 86.75 111 SER A CA 1
ATOM 867 C C . SER A 1 111 ? -17.204 1.840 1.776 1.00 86.75 111 SER A C 1
ATOM 869 O O . SER A 1 111 ? -17.411 0.902 2.540 1.00 86.75 111 SER A O 1
ATOM 871 N N . GLU A 1 112 ? -16.198 1.857 0.899 1.00 86.75 112 GLU A N 1
ATOM 872 C CA . GLU A 1 112 ? -15.184 0.802 0.787 1.00 86.75 112 GLU A CA 1
ATOM 873 C C . GLU A 1 112 ? -14.417 0.652 2.104 1.00 86.75 112 GLU A C 1
ATOM 875 O O . GLU A 1 112 ? -14.415 -0.429 2.685 1.00 86.75 112 GLU A O 1
ATOM 880 N N . ARG A 1 113 ? -13.891 1.756 2.656 1.00 87.19 113 ARG A N 1
ATOM 881 C CA . ARG A 1 113 ? -13.180 1.762 3.946 1.00 87.19 113 ARG A CA 1
ATOM 882 C C . ARG A 1 113 ? -14.010 1.164 5.081 1.00 87.19 113 ARG A C 1
ATOM 884 O O . ARG A 1 113 ? -13.475 0.434 5.908 1.00 87.19 113 ARG A O 1
ATOM 891 N N . ASN A 1 114 ? -15.304 1.475 5.154 1.00 86.56 114 ASN A N 1
ATOM 892 C CA . ASN A 1 114 ? -16.170 0.919 6.198 1.00 86.56 114 ASN A CA 1
ATOM 893 C C . ASN A 1 114 ? -16.505 -0.562 5.968 1.00 86.56 114 ASN A C 1
ATOM 895 O O . ASN A 1 114 ? -16.713 -1.281 6.944 1.00 86.56 114 ASN A O 1
ATOM 899 N N . GLY A 1 115 ? -16.551 -1.014 4.711 1.00 85.19 115 GLY A N 1
ATOM 900 C CA . GLY A 1 115 ? -16.679 -2.430 4.367 1.00 85.19 115 GLY A CA 1
ATOM 901 C C . GLY A 1 115 ? -15.474 -3.237 4.849 1.00 85.19 115 GLY A C 1
ATOM 902 O O . GLY A 1 115 ? -15.647 -4.154 5.647 1.00 85.19 115 GLY A O 1
ATOM 903 N N . GLU A 1 116 ? -14.267 -2.824 4.452 1.00 85.62 116 GLU A N 1
ATOM 904 C CA . GLU A 1 116 ? -12.997 -3.452 4.862 1.00 85.62 116 GLU A CA 1
ATOM 905 C C . GLU A 1 116 ? -12.858 -3.470 6.397 1.00 85.62 116 GLU A C 1
ATOM 907 O O . GLU A 1 116 ? -12.602 -4.504 7.016 1.00 85.62 116 GLU A O 1
ATOM 912 N N . LEU A 1 117 ? -13.171 -2.344 7.054 1.00 85.44 117 LEU A N 1
ATOM 913 C CA . LEU A 1 117 ? -13.109 -2.251 8.511 1.00 85.44 117 LEU A CA 1
ATOM 914 C C . LEU A 1 117 ? -14.062 -3.230 9.215 1.00 85.44 117 LEU A C 1
ATOM 916 O O . LEU A 1 117 ? -13.697 -3.812 10.240 1.00 85.44 117 LEU A O 1
ATOM 920 N N . ALA A 1 118 ? -15.275 -3.418 8.689 1.00 85.56 118 ALA A N 1
ATOM 921 C CA . ALA A 1 118 ? -16.233 -4.369 9.244 1.00 85.56 118 ALA A CA 1
ATOM 922 C C . ALA A 1 118 ? -15.734 -5.818 9.102 1.00 85.56 118 ALA A C 1
ATOM 924 O O . ALA A 1 118 ? -15.883 -6.621 10.030 1.00 85.56 118 ALA A O 1
ATOM 925 N N . GLU A 1 119 ? -15.091 -6.156 7.982 1.00 85.81 119 GLU A N 1
ATOM 926 C CA . GLU A 1 119 ? -14.459 -7.465 7.786 1.00 85.81 119 GLU A CA 1
ATOM 927 C C . GLU A 1 119 ? -13.329 -7.694 8.801 1.00 85.81 119 GLU A C 1
ATOM 929 O O . GLU A 1 119 ? -13.312 -8.717 9.499 1.00 85.81 119 GLU A O 1
ATOM 934 N N . THR A 1 120 ? -12.458 -6.702 9.005 1.00 86.19 120 THR A N 1
ATOM 935 C CA . THR A 1 120 ? -11.401 -6.754 10.025 1.00 86.19 120 THR A CA 1
ATOM 936 C C . THR A 1 120 ? -11.953 -6.864 11.446 1.00 86.19 120 THR A C 1
ATOM 938 O O . THR A 1 120 ? -11.425 -7.642 12.248 1.00 86.19 120 THR A O 1
ATOM 941 N N . GLN A 1 121 ? -13.034 -6.154 11.782 1.00 84.12 121 GLN A N 1
ATOM 942 C CA . GLN A 1 121 ? -13.727 -6.293 13.071 1.00 84.12 121 GLN A CA 1
ATOM 943 C C . GLN A 1 121 ? -14.248 -7.722 13.280 1.00 84.12 121 GLN A C 1
ATOM 945 O O . GLN A 1 121 ? -14.012 -8.327 14.332 1.00 84.12 121 GLN A O 1
ATOM 950 N N . HIS A 1 122 ? -14.880 -8.318 12.266 1.00 83.44 122 HIS A N 1
ATOM 951 C CA . HIS A 1 122 ? -15.322 -9.711 12.326 1.00 83.44 122 HIS A CA 1
ATOM 952 C C . HIS A 1 122 ? -14.153 -10.683 12.546 1.00 83.44 122 HIS A C 1
ATOM 954 O O . HIS A 1 122 ? -14.249 -11.608 13.366 1.00 83.44 122 HIS A O 1
ATOM 960 N N . LEU A 1 123 ? -13.025 -10.463 11.866 1.00 81.94 123 LEU A N 1
ATOM 961 C CA . LEU A 1 123 ? -11.819 -11.266 12.050 1.00 81.94 123 LEU A CA 1
ATOM 962 C C . LEU A 1 123 ? -11.223 -11.093 13.456 1.00 81.94 123 LEU A C 1
ATOM 964 O O . LEU A 1 123 ? -10.864 -12.099 14.077 1.00 81.94 123 LEU A O 1
ATOM 968 N N . LEU A 1 124 ? -11.182 -9.868 13.991 1.00 82.38 124 LEU A N 1
ATOM 969 C CA . LEU A 1 124 ? -10.735 -9.556 15.355 1.00 82.38 124 LEU A CA 1
ATOM 970 C C . LEU A 1 124 ? -11.549 -10.318 16.400 1.00 82.38 124 LEU A C 1
ATOM 972 O O . LEU A 1 124 ? -10.970 -11.012 17.238 1.00 82.38 124 LEU A O 1
ATOM 976 N N . VAL A 1 125 ? -12.880 -10.267 16.313 1.00 81.00 125 VAL A N 1
ATOM 977 C CA . VAL A 1 125 ? -13.777 -11.017 17.207 1.00 81.00 125 VAL A CA 1
ATOM 978 C C . VAL A 1 125 ? -13.498 -12.516 17.118 1.00 81.00 125 VAL A C 1
ATOM 980 O O . VAL A 1 125 ? -13.434 -13.203 18.141 1.00 81.00 125 VAL A O 1
ATOM 983 N N . SER A 1 126 ? -13.282 -13.037 15.906 1.00 77.00 126 SER A N 1
ATOM 984 C CA . SER A 1 126 ? -12.950 -14.450 15.718 1.00 77.00 126 SER A CA 1
ATOM 985 C C . SER A 1 126 ? -11.640 -14.833 16.413 1.00 77.00 126 SER A C 1
ATOM 987 O O . SER A 1 126 ? -11.549 -15.920 16.977 1.00 77.00 126 SER A O 1
ATOM 989 N N . VAL A 1 127 ? -10.635 -13.952 16.408 1.00 75.62 127 VAL A N 1
ATOM 990 C CA . VAL A 1 127 ? -9.333 -14.189 17.045 1.00 75.62 127 VAL A CA 1
ATOM 991 C C . VAL A 1 127 ? -9.432 -14.072 18.565 1.00 75.62 127 VAL A C 1
ATOM 993 O O . VAL A 1 127 ? -8.921 -14.948 19.259 1.00 75.62 127 VAL A O 1
ATOM 996 N N . ILE A 1 128 ? -10.143 -13.066 19.081 1.00 74.50 128 ILE A N 1
ATOM 997 C CA . ILE A 1 128 ? -10.384 -12.882 20.523 1.00 74.50 128 ILE A CA 1
ATOM 998 C C . ILE A 1 128 ? -11.099 -14.105 21.120 1.00 74.50 128 ILE A C 1
ATOM 1000 O O . ILE A 1 128 ? -10.773 -14.537 22.224 1.00 74.50 128 ILE A O 1
ATOM 1004 N N . ASN A 1 129 ? -12.038 -14.697 20.375 1.00 72.50 129 ASN A N 1
ATOM 1005 C CA . ASN A 1 129 ? -12.854 -15.820 20.840 1.00 72.50 129 ASN A CA 1
ATOM 1006 C C . ASN A 1 129 ? -12.242 -17.215 20.586 1.00 72.50 129 ASN A C 1
ATOM 1008 O O . ASN A 1 129 ? -12.835 -18.221 20.984 1.00 72.50 129 ASN A O 1
ATOM 1012 N N . ARG A 1 130 ? -11.084 -17.330 19.917 1.00 68.12 130 ARG A N 1
ATOM 1013 C CA . ARG A 1 130 ? -10.476 -18.635 19.581 1.00 68.12 130 ARG A CA 1
ATOM 1014 C C . ARG A 1 130 ? -9.876 -19.341 20.800 1.00 68.12 130 ARG A C 1
ATOM 1016 O O . ARG A 1 130 ? -9.204 -18.742 21.630 1.00 68.12 130 ARG A O 1
ATOM 1023 N N . THR A 1 131 ? -10.040 -20.668 20.848 1.00 54.00 131 THR A N 1
ATOM 1024 C CA . THR A 1 131 ? -9.627 -21.519 21.983 1.00 54.00 131 THR A CA 1
ATOM 1025 C C . THR A 1 131 ? -8.394 -22.410 21.731 1.00 54.00 131 THR A C 1
ATOM 1027 O O . THR A 1 131 ? -7.969 -23.107 22.649 1.00 54.00 131 THR A O 1
ATOM 1030 N N . THR A 1 132 ? -7.800 -22.446 20.526 1.00 53.59 132 THR A N 1
ATOM 1031 C CA . THR A 1 132 ? -6.726 -23.411 20.160 1.00 53.59 132 THR A CA 1
ATOM 1032 C C . THR A 1 132 ? -5.428 -22.760 19.657 1.00 53.59 132 THR A C 1
ATOM 1034 O O . THR A 1 132 ? -5.449 -22.026 18.669 1.00 53.59 132 THR A O 1
ATOM 1037 N N . LYS A 1 133 ? -4.289 -23.111 20.286 1.00 52.41 133 LYS A N 1
ATOM 1038 C CA . LYS A 1 133 ? -2.944 -22.505 20.115 1.00 52.41 133 LYS A CA 1
ATOM 1039 C C . LYS A 1 133 ? -2.315 -22.601 18.714 1.00 52.41 133 LYS A C 1
ATOM 1041 O O . LYS A 1 133 ? -1.747 -21.620 18.254 1.00 52.41 133 LYS A O 1
ATOM 1046 N N . GLU A 1 134 ? -2.393 -23.741 18.030 1.00 49.81 134 GLU A N 1
ATOM 1047 C CA . GLU A 1 134 ? -1.635 -23.978 16.777 1.00 49.81 134 GLU A CA 1
ATOM 1048 C C . GLU A 1 134 ? -2.161 -23.174 15.570 1.00 49.81 134 GLU A C 1
ATOM 1050 O O . GLU A 1 134 ? -1.453 -22.979 14.589 1.00 49.81 134 GLU A O 1
ATOM 1055 N N . SER A 1 135 ? -3.381 -22.632 15.665 1.00 55.75 135 SER A N 1
ATOM 1056 C CA . SER A 1 135 ? -4.011 -21.790 14.633 1.00 55.75 135 SER A CA 1
ATOM 1057 C C . SER A 1 135 ? -3.754 -20.282 14.793 1.00 55.75 135 SER A C 1
ATOM 1059 O O . SER A 1 135 ? -4.273 -19.489 14.007 1.00 55.75 135 SER A O 1
ATOM 1061 N N . VAL A 1 136 ? -3.016 -19.871 15.835 1.00 60.88 136 VAL A N 1
ATOM 1062 C CA . VAL A 1 136 ? -2.962 -18.467 16.282 1.00 60.88 136 VAL A CA 1
ATOM 1063 C C . VAL A 1 136 ? -1.929 -17.655 15.511 1.00 60.88 136 VAL A C 1
ATOM 1065 O O . VAL A 1 136 ? -2.244 -16.545 15.101 1.00 60.88 136 VAL A O 1
ATOM 1068 N N . ASP A 1 137 ? -0.730 -18.183 15.252 1.00 65.56 137 ASP A N 1
ATOM 1069 C CA . ASP A 1 137 ? 0.338 -17.384 14.633 1.00 65.56 137 ASP A CA 1
ATOM 1070 C C . ASP A 1 137 ? 0.032 -17.022 13.175 1.00 65.56 137 ASP A C 1
ATOM 1072 O O . ASP A 1 137 ? 0.125 -15.852 12.812 1.00 65.56 137 ASP A O 1
ATOM 1076 N N . GLY A 1 138 ? -0.399 -17.988 12.356 1.00 69.25 138 GLY A N 1
ATOM 1077 C CA . GLY A 1 138 ? -0.792 -17.728 10.967 1.00 69.25 138 GLY A CA 1
ATOM 1078 C C . GLY A 1 138 ? -1.996 -16.787 10.870 1.00 69.25 138 GLY A C 1
ATOM 1079 O O . GLY A 1 138 ? -1.971 -15.832 10.103 1.00 69.25 138 GLY A O 1
ATOM 1080 N N . ALA A 1 139 ? -3.014 -16.986 11.714 1.00 73.62 139 ALA A N 1
ATOM 1081 C CA . ALA A 1 139 ? -4.182 -16.108 11.756 1.00 73.62 139 ALA A CA 1
ATOM 1082 C C . ALA A 1 139 ? -3.839 -14.693 12.244 1.00 73.62 139 ALA A C 1
ATOM 1084 O O . ALA A 1 139 ? -4.335 -13.718 11.688 1.00 73.62 139 ALA A O 1
ATOM 1085 N N . ARG A 1 140 ? -2.948 -14.568 13.235 1.00 76.94 140 ARG A N 1
ATOM 1086 C CA . ARG A 1 140 ? -2.415 -13.285 13.704 1.00 76.94 140 ARG A CA 1
ATOM 1087 C C . ARG A 1 140 ? -1.678 -12.568 12.582 1.00 76.94 140 ARG A C 1
ATOM 1089 O O . ARG A 1 140 ? -1.845 -11.368 12.411 1.00 76.94 140 ARG A O 1
ATOM 1096 N N . GLN A 1 141 ? -0.860 -13.297 11.825 1.00 77.38 141 GLN A N 1
ATOM 1097 C CA . GLN A 1 141 ? -0.134 -12.733 10.697 1.00 77.38 141 GLN A CA 1
ATOM 1098 C C . GLN A 1 141 ? -1.063 -12.301 9.562 1.00 77.38 141 GLN A C 1
ATOM 1100 O O . GLN A 1 141 ? -0.870 -11.231 9.003 1.00 77.38 141 GLN A O 1
ATOM 1105 N N . SER A 1 142 ? -2.100 -13.070 9.246 1.00 79.88 142 SER A N 1
ATOM 1106 C CA . SER A 1 142 ? -3.112 -12.629 8.283 1.00 79.88 142 SER A CA 1
ATOM 1107 C C . SER A 1 142 ? -3.862 -11.389 8.775 1.00 79.88 142 SER A C 1
ATOM 1109 O O . SER A 1 142 ? -4.014 -10.442 8.017 1.00 79.88 142 SER A O 1
ATOM 1111 N N . LEU A 1 143 ? -4.245 -11.338 10.052 1.00 85.19 143 LEU A N 1
ATOM 1112 C CA . LEU A 1 143 ? -4.999 -10.213 10.605 1.00 85.19 143 LEU A CA 1
ATOM 1113 C C . LEU A 1 143 ? -4.170 -8.925 10.716 1.00 85.19 143 LEU A C 1
ATOM 1115 O O . LEU A 1 143 ? -4.657 -7.845 10.418 1.00 85.19 143 LEU A O 1
ATOM 1119 N N . LEU A 1 144 ? -2.894 -9.023 11.099 1.00 85.88 144 LEU A N 1
ATOM 1120 C CA . LEU A 1 144 ? -1.986 -7.871 11.092 1.00 85.88 144 LEU A CA 1
ATOM 1121 C C . LEU A 1 144 ? -1.719 -7.346 9.674 1.00 85.88 144 LEU A C 1
ATOM 1123 O O . LEU A 1 144 ? -1.348 -6.184 9.525 1.00 85.88 144 LEU A O 1
ATOM 1127 N N . ARG A 1 145 ? -1.857 -8.198 8.647 1.00 86.38 145 ARG A N 1
ATOM 1128 C CA . ARG A 1 145 ? -1.791 -7.767 7.251 1.00 86.38 145 ARG A CA 1
ATOM 1129 C C . ARG A 1 145 ? -3.054 -6.984 6.919 1.00 86.38 145 ARG A C 1
ATOM 1131 O O . ARG A 1 145 ? -2.910 -5.864 6.459 1.00 86.38 145 ARG A O 1
ATOM 1138 N N . GLU A 1 146 ? -4.225 -7.530 7.232 1.00 88.38 146 GLU A N 1
ATOM 1139 C CA . GLU A 1 146 ? -5.515 -6.863 7.017 1.00 88.38 146 GLU A CA 1
ATOM 1140 C C . GLU A 1 146 ? -5.538 -5.464 7.646 1.00 88.38 146 GLU A C 1
ATOM 1142 O O . GLU A 1 146 ? -5.695 -4.470 6.956 1.00 88.38 146 GLU A O 1
ATOM 1147 N N . ILE A 1 147 ? -5.188 -5.363 8.933 1.00 90.25 147 ILE A N 1
ATOM 1148 C CA . ILE A 1 147 ? -5.128 -4.091 9.674 1.00 90.25 147 ILE A CA 1
ATOM 1149 C C . ILE A 1 147 ? -4.177 -3.071 9.021 1.00 90.25 147 ILE A C 1
ATOM 1151 O O . ILE A 1 147 ? -4.391 -1.861 9.103 1.00 90.25 147 ILE A O 1
ATOM 1155 N N . TYR A 1 148 ? -3.084 -3.532 8.406 1.00 90.94 148 TYR A N 1
ATOM 1156 C CA . TYR A 1 148 ? -2.184 -2.651 7.661 1.00 90.94 148 TYR A CA 1
ATOM 1157 C C . TYR A 1 148 ? -2.812 -2.173 6.346 1.00 90.94 148 TYR A C 1
ATOM 1159 O O . TYR A 1 148 ? -2.659 -1.004 5.987 1.00 90.94 148 TYR A O 1
ATOM 1167 N N . GLU A 1 149 ? -3.488 -3.066 5.626 1.00 90.31 149 GLU A N 1
ATOM 1168 C CA . GLU A 1 149 ? -4.143 -2.766 4.353 1.00 90.31 149 GLU A CA 1
ATOM 1169 C C . GLU A 1 149 ? -5.342 -1.822 4.559 1.00 90.31 149 GLU A C 1
ATOM 1171 O O . GLU A 1 149 ? -5.410 -0.799 3.880 1.00 90.31 149 GLU A O 1
ATOM 1176 N N . ASP A 1 150 ? -6.165 -2.039 5.586 1.00 90.06 150 ASP A N 1
ATOM 1177 C CA . ASP A 1 150 ? -7.254 -1.137 5.998 1.00 90.06 150 ASP A CA 1
ATOM 1178 C C . ASP A 1 150 ? -6.760 0.269 6.333 1.00 90.06 150 ASP A C 1
ATOM 1180 O O . ASP A 1 150 ? -7.398 1.284 6.023 1.00 90.06 150 ASP A O 1
ATOM 1184 N N . PHE A 1 151 ? -5.600 0.354 6.990 1.00 91.25 151 PHE A N 1
ATOM 1185 C CA . PHE A 1 151 ? -5.032 1.646 7.338 1.00 91.25 151 PHE A CA 1
ATOM 1186 C C . PHE A 1 151 ? -4.533 2.385 6.090 1.00 91.25 151 PHE A C 1
ATOM 1188 O O . PHE A 1 151 ? -4.732 3.593 5.958 1.00 91.25 151 PHE A O 1
ATOM 1195 N N . CYS A 1 152 ? -3.955 1.660 5.132 1.00 91.50 152 CYS A N 1
ATOM 1196 C CA . CYS A 1 152 ? -3.613 2.203 3.820 1.00 91.50 152 CYS A CA 1
ATOM 1197 C C . CYS A 1 152 ? -4.858 2.702 3.057 1.00 91.50 152 CYS A C 1
ATOM 1199 O O . CYS A 1 152 ? -4.816 3.788 2.477 1.00 91.50 152 CYS A O 1
ATOM 1201 N N . GLU A 1 153 ? -5.984 1.987 3.117 1.00 89.12 153 GLU A N 1
ATOM 1202 C CA . GLU A 1 153 ? -7.251 2.455 2.531 1.00 89.12 153 GLU A CA 1
ATOM 1203 C C . GLU A 1 153 ? -7.807 3.695 3.235 1.00 89.12 153 GLU A C 1
ATOM 1205 O O . GLU A 1 153 ? -8.258 4.649 2.596 1.00 89.12 153 GLU A O 1
ATOM 1210 N N . SER A 1 154 ? -7.680 3.761 4.557 1.00 90.25 154 SER A N 1
ATOM 1211 C CA . SER A 1 154 ? -8.054 4.960 5.312 1.00 90.25 154 SER A CA 1
ATOM 1212 C C . SER A 1 154 ? -7.198 6.178 4.923 1.00 90.25 154 SER A C 1
ATOM 1214 O O . SER A 1 154 ? -7.709 7.298 4.852 1.00 90.25 154 SER A O 1
ATOM 1216 N N . LEU A 1 155 ? -5.916 5.978 4.585 1.00 89.19 155 LEU A N 1
ATOM 1217 C CA . LEU A 1 155 ? -5.074 7.043 4.026 1.00 89.19 155 LEU A CA 1
ATOM 1218 C C . LEU A 1 155 ? -5.488 7.462 2.613 1.00 89.19 155 LEU A C 1
ATOM 1220 O O . LEU A 1 155 ? -5.402 8.643 2.284 1.00 89.19 155 LEU A O 1
ATOM 1224 N N . SER A 1 156 ? -5.935 6.519 1.782 1.00 88.94 156 SER A N 1
ATOM 1225 C CA . SER A 1 156 ? -6.476 6.812 0.448 1.00 88.94 156 SER A CA 1
ATOM 1226 C C . SER A 1 156 ? -7.635 7.806 0.545 1.00 88.94 156 SER A C 1
ATOM 1228 O O . SER A 1 156 ? -7.634 8.848 -0.117 1.00 88.94 156 SER A O 1
ATOM 1230 N N . LEU A 1 157 ? -8.575 7.545 1.458 1.00 89.25 157 LEU A N 1
ATOM 1231 C CA . LEU A 1 157 ? -9.690 8.442 1.753 1.00 89.25 157 LEU A CA 1
ATOM 1232 C C . LEU A 1 157 ? -9.215 9.818 2.250 1.00 89.25 157 LEU A C 1
ATOM 1234 O O . LEU A 1 157 ? -9.676 10.841 1.745 1.00 89.25 157 LEU A O 1
ATOM 1238 N N . LEU A 1 158 ? -8.259 9.858 3.184 1.00 88.94 158 LEU A N 1
ATOM 1239 C CA . LEU A 1 158 ? -7.644 11.104 3.662 1.00 88.94 158 LEU A CA 1
ATOM 1240 C C . LEU A 1 158 ? -7.023 11.927 2.526 1.00 88.94 158 LEU A C 1
ATOM 1242 O O . LEU A 1 158 ? -7.206 13.141 2.480 1.00 88.94 158 LEU A O 1
ATOM 1246 N N . PHE A 1 159 ? -6.316 11.291 1.589 1.00 87.44 159 PHE A N 1
ATOM 1247 C CA . PHE A 1 159 ? -5.734 11.991 0.444 1.00 87.44 159 PHE A CA 1
ATOM 1248 C C . PHE A 1 159 ? -6.802 12.531 -0.506 1.00 87.44 159 PHE A C 1
ATOM 1250 O O . PHE A 1 159 ? -6.649 13.642 -1.018 1.00 87.44 159 PHE A O 1
ATOM 1257 N N . LYS A 1 160 ? -7.900 11.799 -0.720 1.00 87.00 160 LYS A N 1
ATOM 1258 C CA . LYS A 1 160 ? -9.041 12.322 -1.483 1.00 87.00 160 LYS A CA 1
ATOM 1259 C C . LYS A 1 160 ? -9.674 13.533 -0.784 1.00 87.00 160 LYS A C 1
ATOM 1261 O O . LYS A 1 160 ? -9.987 14.518 -1.453 1.00 87.00 160 LYS A O 1
ATOM 1266 N N . LEU A 1 161 ? -9.816 13.500 0.546 1.00 85.56 161 LEU A N 1
ATOM 1267 C CA . LEU A 1 161 ? -10.320 14.635 1.332 1.00 85.56 161 LEU A CA 1
ATOM 1268 C C . LEU A 1 161 ? -9.384 15.850 1.222 1.00 85.56 161 LEU A C 1
ATOM 1270 O O . LEU A 1 161 ? -9.843 16.951 0.929 1.00 85.56 161 LEU A O 1
ATOM 1274 N N . GLU A 1 162 ? -8.070 15.643 1.359 1.00 85.44 162 GLU A N 1
ATOM 1275 C CA . GLU A 1 162 ? -7.045 16.678 1.157 1.00 85.44 162 GLU A CA 1
ATOM 1276 C C . GLU A 1 162 ? -7.136 17.300 -0.246 1.00 85.44 162 GLU A C 1
ATOM 1278 O O . GLU A 1 162 ? -7.104 18.523 -0.401 1.00 85.44 162 GLU A O 1
ATOM 1283 N N . GLN A 1 163 ? -7.291 16.479 -1.289 1.00 80.69 163 GLN A N 1
ATOM 1284 C CA . GLN A 1 163 ? -7.428 16.982 -2.655 1.00 80.69 163 GLN A CA 1
ATOM 1285 C C . GLN A 1 163 ? -8.693 17.829 -2.823 1.00 80.69 163 GLN A C 1
ATOM 1287 O O . GLN A 1 163 ? -8.635 18.875 -3.473 1.00 80.69 163 GLN A O 1
ATOM 1292 N N . ALA A 1 164 ? -9.816 17.424 -2.226 1.00 76.25 164 ALA A N 1
ATOM 1293 C CA . ALA A 1 164 ? -11.050 18.202 -2.259 1.00 76.25 164 ALA A CA 1
ATOM 1294 C C . ALA A 1 164 ? -10.879 19.586 -1.599 1.00 76.25 164 ALA A C 1
ATOM 1296 O O . ALA A 1 164 ? -11.401 20.577 -2.120 1.00 76.25 164 ALA A O 1
ATOM 1297 N N . CYS A 1 165 ? -10.086 19.693 -0.523 1.00 74.19 165 CYS A N 1
ATOM 1298 C CA . CYS A 1 165 ? -9.697 20.985 0.058 1.00 74.19 165 CYS A CA 1
ATOM 1299 C C . CYS A 1 165 ? -8.901 21.839 -0.929 1.00 74.19 165 CYS A C 1
ATOM 1301 O O . CYS A 1 165 ? -9.219 23.010 -1.147 1.00 74.19 165 CYS A O 1
ATOM 1303 N N . LEU A 1 166 ? -7.853 21.256 -1.515 1.00 71.56 166 LEU A N 1
ATOM 1304 C CA . LEU A 1 166 ? -6.909 21.964 -2.379 1.00 71.56 166 LEU A CA 1
ATOM 1305 C C . LEU A 1 166 ? -7.560 22.428 -3.687 1.00 71.56 166 LEU A C 1
ATOM 1307 O O . LEU A 1 166 ? -7.306 23.549 -4.129 1.00 71.56 166 LEU A O 1
ATOM 1311 N N . ALA A 1 167 ? -8.443 21.613 -4.273 1.00 68.50 167 ALA A N 1
ATOM 1312 C CA . ALA A 1 167 ? -9.214 21.955 -5.469 1.00 68.50 167 ALA A CA 1
ATOM 1313 C C . ALA A 1 167 ? -10.014 23.253 -5.273 1.00 68.50 167 ALA A C 1
ATOM 1315 O O . ALA A 1 167 ? -10.023 24.130 -6.137 1.00 68.50 167 ALA A O 1
ATOM 1316 N N . ARG A 1 168 ? -10.636 23.413 -4.097 1.00 66.00 168 ARG A N 1
ATOM 1317 C CA . ARG A 1 168 ? -11.422 24.605 -3.743 1.00 66.00 168 ARG A CA 1
ATOM 1318 C C . ARG A 1 168 ? -10.564 25.851 -3.520 1.00 66.00 168 ARG A C 1
ATOM 1320 O O . ARG A 1 168 ? -11.066 26.962 -3.658 1.00 66.00 168 ARG A O 1
ATOM 1327 N N . GLN A 1 169 ? -9.281 25.679 -3.211 1.00 62.62 169 GLN A N 1
ATOM 1328 C CA . GLN A 1 169 ? -8.319 26.769 -3.020 1.00 62.62 169 GLN A CA 1
ATOM 1329 C C . GLN A 1 169 ? -7.573 27.153 -4.313 1.00 62.62 169 GLN A C 1
ATOM 1331 O O . GLN A 1 169 ? -6.674 27.991 -4.272 1.00 62.62 169 GLN A O 1
ATOM 1336 N N . GLY A 1 170 ? -7.926 26.560 -5.462 1.00 56.19 170 GLY A N 1
ATOM 1337 C CA . GLY A 1 170 ? -7.228 26.788 -6.733 1.00 56.19 170 GLY A CA 1
ATOM 1338 C C . GLY A 1 170 ? -5.854 26.110 -6.808 1.00 56.19 170 GLY A C 1
ATOM 1339 O O . GLY A 1 170 ? -4.996 26.540 -7.579 1.00 56.19 170 GLY A O 1
ATOM 1340 N N . GLY A 1 171 ? -5.622 25.078 -5.991 1.00 54.88 171 GLY A N 1
ATOM 1341 C CA . GLY A 1 171 ? -4.392 24.292 -6.001 1.00 54.88 171 GLY A CA 1
ATOM 1342 C C . GLY A 1 171 ? -4.201 23.520 -7.309 1.00 54.88 171 GLY A C 1
ATOM 1343 O O . GLY A 1 171 ? -5.163 23.119 -7.962 1.00 54.88 171 GLY A O 1
ATOM 1344 N N . SER A 1 172 ? -2.940 23.296 -7.687 1.00 50.62 172 SER A N 1
ATOM 1345 C CA . SER A 1 172 ? -2.598 22.465 -8.844 1.00 50.62 172 SER A CA 1
ATOM 1346 C C . SER A 1 172 ? -3.057 21.030 -8.602 1.00 50.62 172 SER A C 1
ATOM 1348 O O . SER A 1 172 ? -2.586 20.357 -7.682 1.00 50.62 172 SER A O 1
ATOM 1350 N N . LEU A 1 173 ? -3.999 20.578 -9.418 1.00 56.25 173 LEU A N 1
ATOM 1351 C CA . LEU A 1 173 ? -4.547 19.237 -9.356 1.00 56.25 173 LEU A CA 1
ATOM 1352 C C . LEU A 1 173 ? -3.643 18.252 -10.113 1.00 56.25 173 LEU A C 1
ATOM 1354 O O . LEU A 1 173 ? -3.134 18.563 -11.190 1.00 56.25 173 LEU A O 1
ATOM 1358 N N . VAL A 1 174 ? -3.431 17.057 -9.551 1.00 56.38 174 VAL A N 1
ATOM 1359 C CA . VAL A 1 174 ? -2.611 16.013 -10.184 1.00 56.38 174 VAL A CA 1
ATOM 1360 C C . VAL A 1 174 ? -3.386 15.424 -11.357 1.00 56.38 174 VAL A C 1
ATOM 1362 O O . VAL A 1 174 ? -4.267 14.589 -11.167 1.00 56.38 174 VAL A O 1
ATOM 1365 N N . ASN A 1 175 ? -3.065 15.867 -12.570 1.00 55.19 175 ASN A N 1
ATOM 1366 C CA . ASN A 1 175 ? -3.612 15.268 -13.777 1.00 55.19 175 ASN A CA 1
ATOM 1367 C C . ASN A 1 175 ? -3.017 13.857 -13.930 1.00 55.19 175 ASN A C 1
ATOM 1369 O O . ASN A 1 175 ? -1.794 13.711 -13.986 1.00 55.19 175 ASN A O 1
ATOM 1373 N N . GLY A 1 176 ? -3.869 12.828 -13.928 1.00 54.44 176 GLY A N 1
ATOM 1374 C CA . GLY A 1 176 ? -3.456 11.418 -14.001 1.00 54.44 176 GLY A CA 1
ATOM 1375 C C . GLY A 1 176 ? -2.710 11.062 -15.288 1.00 54.44 176 GLY A C 1
ATOM 1376 O O . GLY A 1 176 ? -1.925 10.118 -15.298 1.00 54.44 176 GLY A O 1
ATOM 1377 N N . ASP A 1 177 ? -2.875 11.885 -16.326 1.00 55.00 177 ASP A N 1
ATOM 1378 C CA . ASP A 1 177 ? -2.266 11.739 -17.651 1.00 55.00 177 ASP A CA 1
ATOM 1379 C C . ASP A 1 177 ? -0.848 12.328 -17.736 1.00 55.00 177 ASP A C 1
ATOM 1381 O O . ASP A 1 177 ? -0.451 12.915 -18.745 1.00 55.00 177 ASP A O 1
ATOM 1385 N N . ALA A 1 178 ? -0.051 12.202 -16.674 1.00 58.81 178 ALA A N 1
ATOM 1386 C CA . ALA A 1 178 ? 1.387 12.379 -16.832 1.00 58.81 178 ALA A CA 1
ATOM 1387 C C . ALA A 1 178 ? 1.901 11.248 -17.734 1.00 58.81 178 ALA A C 1
ATOM 1389 O O . ALA A 1 178 ? 1.725 10.069 -17.397 1.00 58.81 178 ALA A O 1
ATOM 1390 N N . ASP A 1 179 ? 2.532 11.617 -18.857 1.00 71.50 179 ASP A N 1
ATOM 1391 C CA . ASP A 1 179 ? 3.171 10.673 -19.775 1.00 71.50 179 ASP A CA 1
ATOM 1392 C C . ASP A 1 179 ? 3.990 9.674 -18.947 1.00 71.50 179 ASP A C 1
ATOM 1394 O O . ASP A 1 179 ? 4.768 10.051 -18.062 1.00 71.50 179 ASP A O 1
ATOM 1398 N N . TRP A 1 180 ? 3.747 8.382 -19.161 1.00 78.44 180 TRP A N 1
ATOM 1399 C CA . TRP A 1 180 ? 4.381 7.321 -18.385 1.00 78.44 180 TRP A CA 1
ATOM 1400 C C . TRP A 1 180 ? 5.912 7.453 -18.454 1.00 78.44 180 TRP A C 1
ATOM 1402 O O . TRP A 1 180 ? 6.589 7.091 -17.491 1.00 78.44 180 TRP A O 1
ATOM 1412 N N . SER A 1 181 ? 6.444 8.030 -19.543 1.00 79.50 181 SER A N 1
ATOM 1413 C CA . SER A 1 181 ? 7.864 8.340 -19.720 1.00 79.50 181 SER A CA 1
ATOM 1414 C C . SER A 1 181 ? 8.373 9.239 -18.588 1.00 79.50 181 SER A C 1
ATOM 1416 O O . SER A 1 181 ? 9.302 8.879 -17.869 1.00 79.50 181 SER A O 1
ATOM 1418 N N . GLN A 1 182 ? 7.656 10.328 -18.307 1.00 83.94 182 GLN A N 1
ATOM 1419 C CA . GLN A 1 182 ? 7.956 11.261 -17.229 1.00 83.94 182 GLN A CA 1
ATOM 1420 C C . GLN A 1 182 ? 7.863 10.591 -15.852 1.00 83.94 182 GLN A C 1
ATOM 1422 O O . GLN A 1 182 ? 8.679 10.858 -14.965 1.00 83.94 182 GLN A O 1
ATOM 1427 N N . ARG A 1 183 ? 6.873 9.711 -15.644 1.00 85.50 183 ARG A N 1
ATOM 1428 C CA . ARG A 1 183 ? 6.739 8.955 -14.388 1.00 85.50 183 ARG A CA 1
ATOM 1429 C C . ARG A 1 183 ? 7.919 8.006 -14.188 1.00 85.50 183 ARG A C 1
ATOM 1431 O O . ARG A 1 183 ? 8.460 7.928 -13.084 1.00 85.50 183 ARG A O 1
ATOM 1438 N N . TYR A 1 184 ? 8.340 7.318 -15.242 1.00 86.69 184 TYR A N 1
ATOM 1439 C CA . TYR A 1 184 ? 9.473 6.406 -15.195 1.00 86.69 184 TYR A CA 1
ATOM 1440 C C . TYR A 1 184 ? 10.811 7.142 -15.013 1.00 86.69 184 TYR A C 1
ATOM 1442 O O . TYR A 1 184 ? 11.648 6.689 -14.230 1.00 86.69 184 TYR A O 1
ATOM 1450 N N . ASP A 1 185 ? 10.978 8.324 -15.608 1.00 87.94 185 ASP A N 1
ATOM 1451 C CA . ASP A 1 185 ? 12.170 9.167 -15.449 1.00 87.94 185 ASP A CA 1
ATOM 1452 C C . ASP A 1 185 ? 12.404 9.589 -13.991 1.00 87.94 185 ASP A C 1
ATOM 1454 O O . ASP A 1 185 ? 13.548 9.638 -13.526 1.00 87.94 185 ASP A O 1
ATOM 1458 N N . ILE A 1 186 ? 11.329 9.840 -13.229 1.00 86.31 186 ILE A N 1
ATOM 1459 C CA . ILE A 1 186 ? 11.409 10.118 -11.783 1.00 86.31 186 ILE A CA 1
ATOM 1460 C C . ILE A 1 186 ? 12.057 8.939 -11.047 1.00 86.31 186 ILE A C 1
ATOM 146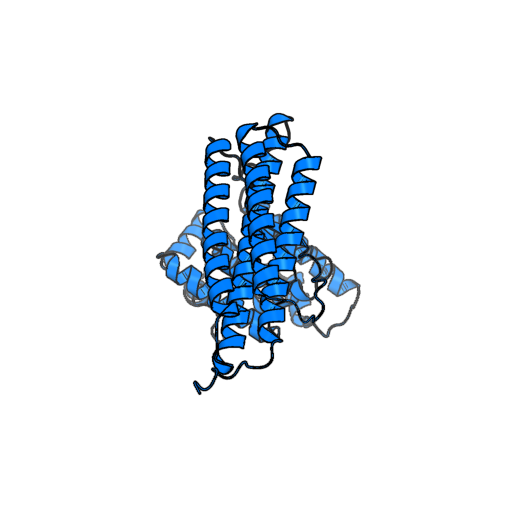2 O O . ILE A 1 186 ? 12.944 9.136 -10.209 1.00 86.31 186 ILE A O 1
ATOM 1466 N N . LEU A 1 187 ? 11.626 7.714 -11.360 1.00 90.44 187 LEU A N 1
ATOM 1467 C CA . LEU A 1 187 ? 12.188 6.498 -10.777 1.00 90.44 187 LEU A CA 1
ATOM 1468 C C . LEU A 1 187 ? 13.648 6.315 -11.198 1.00 90.44 187 LEU A C 1
ATOM 1470 O O . LEU A 1 187 ? 14.505 6.128 -10.333 1.00 90.44 187 LEU A O 1
ATOM 1474 N N . GLN A 1 188 ? 13.942 6.403 -12.498 1.00 89.12 188 GLN A N 1
ATOM 1475 C CA . GLN A 1 188 ? 15.299 6.226 -13.015 1.00 89.12 188 GLN A CA 1
ATOM 1476 C C . GLN A 1 188 ? 16.280 7.214 -12.384 1.00 89.12 188 GLN A C 1
ATOM 1478 O O . GLN A 1 188 ? 17.318 6.798 -11.870 1.00 89.12 188 GLN A O 1
ATOM 1483 N N . SER A 1 189 ? 15.915 8.497 -12.338 1.00 89.38 189 SER A N 1
ATOM 1484 C CA . SER A 1 189 ? 16.741 9.553 -11.746 1.00 89.38 189 SER A CA 1
ATOM 1485 C C . SER A 1 189 ? 17.036 9.279 -10.270 1.00 89.38 189 SER A C 1
ATOM 1487 O O . SER A 1 189 ? 18.170 9.434 -9.815 1.00 89.38 189 SER A O 1
ATOM 1489 N N . SER A 1 190 ? 16.030 8.827 -9.511 1.00 90.81 190 SER A N 1
ATOM 1490 C CA . SER A 1 190 ? 16.191 8.507 -8.089 1.00 90.81 190 SER A CA 1
ATOM 1491 C C . SER A 1 190 ? 17.099 7.295 -7.863 1.00 90.81 190 SER A C 1
ATOM 1493 O O . SER A 1 190 ? 17.991 7.336 -7.011 1.00 90.81 190 SER A O 1
ATOM 1495 N N . VAL A 1 191 ? 16.919 6.231 -8.651 1.00 90.25 191 VAL A N 1
ATOM 1496 C CA . VAL A 1 191 ? 17.760 5.028 -8.584 1.00 90.25 191 VAL A CA 1
ATOM 1497 C C . VAL A 1 191 ? 19.201 5.365 -8.959 1.00 90.25 191 VAL A C 1
ATOM 1499 O O . VAL A 1 191 ? 20.118 4.986 -8.231 1.00 90.25 191 VAL A O 1
ATOM 1502 N N . GLN A 1 192 ? 19.411 6.129 -10.032 1.00 88.62 192 GLN A N 1
ATOM 1503 C CA . GLN A 1 192 ? 20.741 6.525 -10.490 1.00 88.62 192 GLN A CA 1
ATOM 1504 C C . GLN A 1 192 ? 21.467 7.370 -9.446 1.00 88.62 192 GLN A C 1
ATOM 1506 O O . GLN A 1 192 ? 22.605 7.062 -9.092 1.00 88.62 192 GLN A O 1
ATOM 1511 N N . ALA A 1 193 ? 20.793 8.382 -8.894 1.00 88.56 193 ALA A N 1
ATOM 1512 C CA . ALA A 1 193 ? 21.348 9.209 -7.830 1.00 88.56 193 ALA A CA 1
ATOM 1513 C C . ALA A 1 193 ? 21.733 8.367 -6.604 1.00 88.56 193 ALA A C 1
ATOM 1515 O O . ALA A 1 193 ? 22.804 8.564 -6.025 1.00 88.56 193 ALA A O 1
ATOM 1516 N N . LYS A 1 194 ? 20.900 7.385 -6.226 1.00 88.88 194 LYS A N 1
ATOM 1517 C CA . LYS A 1 194 ? 21.195 6.513 -5.085 1.00 88.88 194 LYS A CA 1
ATOM 1518 C C . LYS A 1 194 ? 22.382 5.591 -5.350 1.00 88.88 194 LYS A C 1
ATOM 1520 O O . LYS A 1 194 ? 23.244 5.462 -4.484 1.00 88.88 194 LYS A O 1
ATOM 1525 N N . LEU A 1 195 ? 22.450 4.971 -6.526 1.00 86.56 195 LEU A N 1
ATOM 1526 C CA . LEU A 1 195 ? 23.569 4.107 -6.911 1.00 86.56 195 LEU A CA 1
ATOM 1527 C C . LEU A 1 195 ? 24.888 4.887 -6.980 1.00 86.56 195 LEU A C 1
ATOM 1529 O O . LEU A 1 195 ? 25.909 4.396 -6.498 1.00 86.56 195 LEU A O 1
ATOM 1533 N N . GLN A 1 196 ? 24.859 6.113 -7.509 1.00 85.81 196 GLN A N 1
ATOM 1534 C CA . GLN A 1 196 ? 26.022 6.998 -7.547 1.00 85.81 196 GLN A CA 1
ATOM 1535 C C . GLN A 1 196 ? 26.486 7.371 -6.133 1.00 85.81 196 GLN A C 1
ATOM 1537 O O . GLN A 1 196 ? 27.667 7.235 -5.818 1.00 85.81 196 GLN A O 1
ATOM 1542 N N . ASN A 1 197 ? 25.556 7.740 -5.247 1.00 85.31 197 ASN A N 1
ATOM 1543 C CA . ASN A 1 197 ? 25.871 8.041 -3.851 1.00 85.31 197 ASN A CA 1
ATOM 1544 C C . ASN A 1 197 ? 26.524 6.838 -3.142 1.00 85.31 197 ASN A C 1
ATOM 1546 O O . ASN A 1 197 ? 27.557 7.004 -2.491 1.00 85.31 197 ASN A O 1
ATOM 1550 N N . LEU A 1 198 ? 25.977 5.629 -3.322 1.00 80.81 198 LEU A N 1
ATOM 1551 C CA . LEU A 1 198 ? 26.538 4.395 -2.757 1.00 80.81 198 LEU A CA 1
ATOM 1552 C C . LEU A 1 198 ? 27.951 4.097 -3.284 1.00 80.81 198 LEU A C 1
ATOM 1554 O O . LEU A 1 198 ? 28.801 3.635 -2.522 1.00 80.81 198 LEU A O 1
ATOM 1558 N N . LYS A 1 199 ? 28.219 4.380 -4.566 1.00 78.81 199 LYS A N 1
ATOM 1559 C CA . LYS A 1 199 ? 29.552 4.229 -5.168 1.00 78.81 199 LYS A CA 1
ATOM 1560 C C . LYS A 1 199 ? 30.563 5.216 -4.581 1.00 78.81 199 LYS A C 1
ATOM 1562 O O . LYS A 1 199 ? 31.695 4.828 -4.309 1.00 78.81 199 LYS A O 1
ATOM 1567 N N . GLU A 1 200 ? 30.164 6.469 -4.387 1.00 79.50 200 GLU A N 1
ATOM 1568 C CA . GLU A 1 200 ? 31.039 7.543 -3.897 1.00 79.50 200 GLU A CA 1
ATOM 1569 C C . GLU A 1 200 ? 31.366 7.421 -2.407 1.00 79.50 200 GLU A C 1
ATOM 1571 O O . GLU A 1 200 ? 32.502 7.656 -2.003 1.00 79.50 200 GLU A O 1
ATOM 1576 N N . HIS A 1 201 ? 30.389 7.037 -1.585 1.00 71.50 201 HIS A N 1
ATOM 1577 C CA . HIS A 1 201 ? 30.540 7.068 -0.130 1.00 71.50 201 HIS A CA 1
ATOM 1578 C C . HIS A 1 201 ? 31.150 5.785 0.446 1.00 71.50 201 HIS A C 1
ATOM 1580 O O . HIS A 1 201 ? 31.397 5.724 1.649 1.00 71.50 201 HIS A O 1
ATOM 1586 N N . GLY A 1 202 ? 31.394 4.755 -0.380 1.00 60.19 202 GLY A N 1
ATOM 1587 C CA . GLY A 1 202 ? 32.007 3.487 0.041 1.00 60.19 202 GLY A CA 1
ATOM 1588 C C . GLY A 1 202 ? 31.281 2.803 1.208 1.00 60.19 202 GLY A C 1
ATOM 1589 O O . GLY A 1 202 ? 31.848 1.928 1.867 1.00 60.19 202 GLY A O 1
ATOM 1590 N N . THR A 1 203 ? 30.047 3.225 1.500 1.00 52.91 203 THR A N 1
ATOM 1591 C CA . THR A 1 203 ? 29.282 2.856 2.683 1.00 52.91 203 THR A CA 1
ATOM 1592 C C . THR A 1 203 ? 28.846 1.406 2.549 1.00 52.91 203 THR A C 1
ATOM 1594 O O . THR A 1 203 ? 27.827 1.076 1.958 1.00 52.91 203 THR A O 1
ATOM 1597 N N . CYS A 1 204 ? 29.681 0.536 3.113 1.00 45.34 204 CYS A N 1
ATOM 1598 C CA . CYS A 1 204 ? 29.449 -0.878 3.359 1.00 45.34 204 CYS A CA 1
ATOM 1599 C C . CYS A 1 204 ? 28.971 -1.677 2.130 1.00 45.34 204 CYS A C 1
ATOM 1601 O O . CYS A 1 204 ? 27.794 -1.993 1.954 1.00 45.34 204 CYS A O 1
ATOM 1603 N N . LEU A 1 205 ? 29.946 -2.126 1.337 1.00 48.94 205 LEU A N 1
ATOM 1604 C CA . LEU A 1 205 ? 29.844 -3.146 0.281 1.00 48.94 205 LEU A CA 1
ATOM 1605 C C . LEU A 1 205 ? 29.371 -4.542 0.756 1.00 48.94 205 LEU A C 1
ATOM 1607 O O . LEU A 1 205 ? 29.685 -5.551 0.131 1.00 48.94 205 LEU A O 1
ATOM 1611 N N . GLN A 1 206 ? 28.615 -4.637 1.850 1.00 53.44 206 GLN A N 1
ATOM 1612 C CA . GLN A 1 206 ? 27.953 -5.877 2.269 1.00 53.44 206 GLN A CA 1
ATOM 1613 C C . GLN A 1 206 ? 26.579 -6.057 1.591 1.00 53.44 206 GLN A C 1
ATOM 1615 O O . GLN A 1 206 ? 26.036 -7.159 1.555 1.00 53.44 206 GLN A O 1
ATOM 1620 N N . GLY A 1 207 ? 26.026 -4.988 1.004 1.00 57.00 207 GLY A N 1
ATOM 1621 C CA . GLY A 1 207 ? 24.727 -4.989 0.336 1.00 57.00 207 GLY A CA 1
ATOM 1622 C C . GLY A 1 207 ? 24.787 -5.397 -1.140 1.00 57.00 207 GLY A C 1
ATOM 1623 O O . GLY A 1 207 ? 24.507 -6.535 -1.497 1.00 57.00 207 GLY A O 1
ATOM 1624 N N . LEU A 1 208 ? 25.111 -4.477 -2.042 1.00 68.00 208 LEU A N 1
ATOM 1625 C CA . LEU A 1 208 ? 25.140 -4.736 -3.488 1.00 68.00 208 LEU A CA 1
ATOM 1626 C C . LEU A 1 208 ? 26.579 -4.981 -3.955 1.00 68.00 208 LEU A C 1
ATOM 1628 O O . LEU A 1 208 ? 27.491 -4.262 -3.558 1.00 68.00 208 LEU A O 1
ATOM 1632 N N . SER A 1 209 ? 26.800 -6.002 -4.790 1.00 70.38 209 SER A N 1
ATOM 1633 C CA . SER A 1 209 ? 28.153 -6.293 -5.281 1.00 70.38 209 SER A CA 1
ATOM 1634 C C . SER A 1 209 ? 28.676 -5.156 -6.169 1.00 70.38 209 SER A C 1
ATOM 1636 O O . SER A 1 209 ? 27.920 -4.593 -6.962 1.00 70.38 209 SER A O 1
ATOM 1638 N N . ASN A 1 210 ? 29.982 -4.871 -6.111 1.00 67.62 210 ASN A N 1
ATOM 1639 C CA . ASN A 1 210 ? 30.631 -3.883 -6.989 1.00 67.62 210 ASN A CA 1
ATOM 1640 C C . ASN A 1 210 ? 30.331 -4.122 -8.475 1.00 67.62 210 ASN A C 1
ATOM 1642 O O . ASN A 1 210 ? 30.179 -3.174 -9.233 1.00 67.62 210 ASN A O 1
ATOM 1646 N N . ARG A 1 211 ? 30.188 -5.388 -8.886 1.00 67.44 211 ARG A N 1
ATOM 1647 C CA . ARG A 1 211 ? 29.822 -5.749 -10.262 1.00 67.44 211 ARG A CA 1
ATOM 1648 C C . ARG A 1 211 ? 28.419 -5.273 -10.632 1.00 67.44 211 ARG A C 1
ATOM 1650 O O . ARG A 1 211 ? 28.230 -4.793 -11.740 1.00 67.44 211 ARG A O 1
ATOM 1657 N N . VAL A 1 212 ? 27.456 -5.387 -9.715 1.00 69.81 212 VAL A N 1
ATOM 1658 C CA . VAL A 1 212 ? 26.079 -4.907 -9.922 1.00 69.81 212 VAL A CA 1
ATOM 1659 C C . VAL A 1 212 ? 26.046 -3.380 -9.968 1.00 69.81 212 VAL A C 1
ATOM 1661 O O . VAL A 1 212 ? 25.386 -2.824 -10.837 1.00 69.81 212 VAL A O 1
ATOM 1664 N N . LEU A 1 213 ? 26.797 -2.708 -9.088 1.00 69.88 213 LEU A N 1
ATOM 1665 C CA . LEU A 1 213 ? 26.903 -1.245 -9.084 1.00 69.88 213 LEU A CA 1
ATOM 1666 C C . LEU A 1 213 ? 27.538 -0.717 -10.379 1.00 69.88 213 LEU A C 1
ATOM 1668 O O . LEU A 1 213 ? 26.970 0.165 -11.014 1.00 69.88 213 LEU A O 1
ATOM 1672 N N . SER A 1 214 ? 28.676 -1.279 -10.799 1.00 68.88 214 SER A N 1
ATOM 1673 C CA . SER A 1 214 ? 29.329 -0.916 -12.062 1.00 68.88 214 SER A CA 1
ATOM 1674 C C . SER A 1 214 ? 28.428 -1.189 -13.262 1.00 68.88 214 SER A C 1
ATOM 1676 O O . SER A 1 214 ? 28.202 -0.284 -14.053 1.00 68.88 214 SER A O 1
ATOM 1678 N N . ALA A 1 215 ? 27.822 -2.378 -13.360 1.00 67.81 215 ALA A N 1
ATOM 1679 C CA . ALA A 1 215 ? 26.936 -2.713 -14.475 1.00 67.81 215 ALA A CA 1
ATOM 1680 C C . ALA A 1 215 ? 25.705 -1.790 -14.561 1.00 67.81 215 ALA A C 1
ATOM 1682 O O . ALA A 1 215 ? 25.306 -1.398 -15.656 1.00 67.81 215 ALA A O 1
ATOM 1683 N N . ALA A 1 216 ? 25.117 -1.411 -13.422 1.00 68.81 216 ALA A N 1
ATOM 1684 C CA . ALA A 1 216 ? 23.962 -0.513 -13.379 1.00 68.81 216 ALA A CA 1
ATOM 1685 C C . ALA A 1 216 ? 24.308 0.958 -13.684 1.00 68.81 216 ALA A C 1
ATOM 1687 O O . ALA A 1 216 ? 23.409 1.723 -14.024 1.00 68.81 216 ALA A O 1
ATOM 1688 N N . LEU A 1 217 ? 25.580 1.355 -13.549 1.00 69.00 217 LEU A N 1
ATOM 1689 C CA . LEU A 1 217 ? 26.068 2.712 -13.834 1.00 69.00 217 LEU A CA 1
ATOM 1690 C C . LEU A 1 217 ? 26.736 2.844 -15.215 1.00 69.00 217 LEU A C 1
ATOM 1692 O O . LEU A 1 217 ? 26.817 3.951 -15.734 1.00 69.00 217 LEU A O 1
ATOM 1696 N N . GLU A 1 218 ? 27.235 1.747 -15.791 1.00 66.62 218 GLU A N 1
ATOM 1697 C CA . GLU A 1 218 ? 27.924 1.707 -17.095 1.00 66.62 218 GLU A CA 1
ATOM 1698 C C . GLU A 1 218 ? 26.987 1.387 -18.276 1.00 66.62 218 GLU A C 1
ATOM 1700 O O . GLU A 1 218 ? 27.373 1.571 -19.428 1.00 66.62 218 GLU A O 1
ATOM 1705 N N . SER A 1 219 ? 25.771 0.897 -18.013 1.00 56.88 219 SER A N 1
ATOM 1706 C CA . SER A 1 219 ? 24.753 0.629 -19.042 1.00 56.88 219 SER A CA 1
ATOM 1707 C C . SER A 1 219 ? 23.810 1.821 -19.268 1.00 56.88 219 SER A C 1
ATOM 1709 O O . SER A 1 219 ? 23.884 2.787 -18.514 1.00 56.88 219 SER A O 1
ATOM 1711 N N . ASP A 1 220 ? 22.953 1.762 -20.306 1.00 55.41 220 ASP A N 1
ATOM 1712 C CA . ASP A 1 220 ? 21.902 2.743 -20.676 1.00 55.41 220 ASP A CA 1
ATOM 1713 C C . ASP A 1 220 ? 20.874 3.003 -19.542 1.00 55.41 220 ASP A C 1
ATOM 1715 O O . ASP A 1 220 ? 19.683 2.691 -19.638 1.00 55.41 220 ASP A O 1
ATOM 1719 N N . GLY A 1 221 ? 21.344 3.545 -18.423 1.00 57.50 221 GLY A N 1
ATOM 1720 C CA . GLY A 1 221 ? 20.590 3.776 -17.200 1.00 57.50 221 GLY A CA 1
ATOM 1721 C C . GLY A 1 221 ? 20.426 2.538 -16.315 1.00 57.50 221 GLY A C 1
ATOM 1722 O O . GLY A 1 221 ? 20.763 1.404 -16.655 1.00 57.50 221 GLY A O 1
ATOM 1723 N N . CYS A 1 222 ? 19.824 2.755 -15.146 1.00 65.88 222 CYS A N 1
ATOM 1724 C CA . CYS A 1 222 ? 19.578 1.742 -14.115 1.00 65.88 222 CYS A CA 1
ATOM 1725 C C . CYS A 1 222 ? 18.589 0.629 -14.527 1.00 65.88 222 CYS A C 1
ATOM 1727 O O . CYS A 1 222 ? 18.221 -0.208 -13.701 1.00 65.88 222 CYS A O 1
ATOM 1729 N N . SER A 1 223 ? 18.174 0.609 -15.796 1.00 66.25 223 SER A N 1
ATOM 1730 C CA . SER A 1 223 ? 17.275 -0.360 -16.429 1.00 66.25 223 SER A CA 1
ATOM 1731 C C . SER A 1 223 ? 17.767 -1.804 -16.292 1.00 66.25 223 SER A C 1
ATOM 1733 O O . SER A 1 223 ? 16.966 -2.725 -16.203 1.00 66.25 223 SER A O 1
ATOM 1735 N N . GLN A 1 224 ? 19.082 -2.032 -16.197 1.00 71.56 224 GLN A N 1
ATOM 1736 C CA . GLN A 1 224 ? 19.645 -3.382 -16.058 1.00 71.56 224 GLN A CA 1
ATOM 1737 C C . GLN A 1 224 ? 19.586 -3.965 -14.640 1.00 71.56 224 GLN A C 1
ATOM 1739 O O . GLN A 1 224 ? 19.941 -5.131 -14.448 1.00 71.56 224 GLN A O 1
ATOM 1744 N N . LEU A 1 225 ? 19.154 -3.189 -13.644 1.00 82.31 225 LEU A N 1
ATOM 1745 C CA . LEU A 1 225 ? 19.044 -3.678 -12.277 1.00 82.31 225 LEU A CA 1
ATOM 1746 C C . LEU A 1 225 ? 17.963 -4.765 -12.205 1.00 82.31 225 LEU A C 1
ATOM 1748 O O . LEU A 1 225 ? 16.811 -4.520 -12.545 1.00 82.31 225 LEU A O 1
ATOM 1752 N N . SER A 1 226 ? 18.317 -5.971 -11.764 1.00 82.50 226 SER A N 1
ATOM 1753 C CA . SER A 1 226 ? 17.322 -7.027 -11.552 1.00 82.50 226 SER A CA 1
ATOM 1754 C C . SER A 1 226 ? 16.418 -6.705 -10.357 1.00 82.50 226 SER A C 1
ATOM 1756 O O . SER A 1 226 ? 16.856 -6.062 -9.403 1.00 82.50 226 SER A O 1
ATOM 1758 N N . ALA A 1 227 ? 15.182 -7.202 -10.362 1.00 83.00 227 ALA A N 1
ATOM 1759 C CA . ALA A 1 227 ? 14.207 -7.019 -9.291 1.00 83.00 227 ALA A CA 1
ATOM 1760 C C . ALA A 1 227 ? 14.754 -7.396 -7.896 1.00 83.00 227 ALA A C 1
ATOM 1762 O O . ALA A 1 227 ? 14.621 -6.570 -6.994 1.00 83.00 227 ALA A O 1
ATOM 1763 N N . PRO A 1 228 ? 15.470 -8.526 -7.685 1.00 83.75 228 PRO A N 1
ATOM 1764 C CA . PRO A 1 228 ? 16.114 -8.797 -6.396 1.00 83.75 228 PRO A CA 1
ATOM 1765 C C . PRO A 1 228 ? 17.092 -7.699 -5.958 1.00 83.75 228 PRO A C 1
ATOM 1767 O O . PRO A 1 228 ? 17.100 -7.285 -4.799 1.00 83.75 228 PRO A O 1
ATOM 1770 N N . ASN A 1 229 ? 17.914 -7.193 -6.883 1.00 85.75 229 ASN A N 1
ATOM 1771 C CA . ASN A 1 229 ? 18.874 -6.133 -6.580 1.00 85.75 229 ASN A CA 1
ATOM 1772 C C . ASN A 1 229 ? 18.181 -4.781 -6.359 1.00 85.75 229 ASN A C 1
ATOM 1774 O O . ASN A 1 229 ? 18.652 -3.985 -5.550 1.00 85.75 229 ASN A O 1
ATOM 1778 N N . PHE A 1 230 ? 17.054 -4.533 -7.027 1.00 89.31 230 PHE A N 1
ATOM 1779 C CA . PHE A 1 230 ? 16.217 -3.365 -6.779 1.00 89.31 230 PHE A CA 1
ATOM 1780 C C . PHE A 1 230 ? 15.564 -3.413 -5.394 1.00 89.31 230 PHE A C 1
ATOM 1782 O O . PHE A 1 230 ? 15.683 -2.449 -4.644 1.00 89.31 230 PHE A O 1
ATOM 1789 N N . LEU A 1 231 ? 14.968 -4.539 -4.992 1.00 89.31 231 LEU A N 1
ATOM 1790 C CA . LEU A 1 231 ? 14.442 -4.708 -3.630 1.00 89.31 231 LEU A CA 1
ATOM 1791 C C . LEU A 1 231 ? 15.552 -4.526 -2.588 1.00 89.31 231 LEU A C 1
ATOM 1793 O O . LEU A 1 231 ? 15.384 -3.810 -1.601 1.00 89.31 231 LEU A O 1
ATOM 1797 N N . LYS A 1 232 ? 16.742 -5.078 -2.847 1.00 87.31 232 LYS A N 1
ATOM 1798 C CA . LYS A 1 232 ? 17.913 -4.844 -1.997 1.00 87.31 232 LYS A CA 1
ATOM 1799 C C . LYS A 1 232 ? 18.280 -3.363 -1.902 1.00 87.31 232 LYS A C 1
ATOM 1801 O O . LYS A 1 232 ? 18.571 -2.882 -0.810 1.00 87.31 232 LYS A O 1
ATOM 1806 N N . LEU A 1 233 ? 18.247 -2.632 -3.016 1.00 89.12 233 LEU A N 1
ATOM 1807 C CA . LEU A 1 233 ? 18.482 -1.189 -3.029 1.00 89.12 233 LEU A CA 1
ATOM 1808 C C . LEU A 1 233 ? 17.448 -0.441 -2.174 1.00 89.12 233 LEU A C 1
ATOM 1810 O O . LEU A 1 233 ? 17.838 0.424 -1.394 1.00 89.12 233 LEU A O 1
ATOM 1814 N N . LEU A 1 234 ? 16.162 -0.797 -2.273 1.00 91.19 234 LEU A N 1
ATOM 1815 C CA . LEU A 1 234 ? 15.097 -0.213 -1.448 1.00 91.19 234 LEU A CA 1
ATOM 1816 C C . LEU A 1 234 ? 15.346 -0.428 0.050 1.00 91.19 234 LEU A C 1
ATOM 1818 O O . LEU A 1 234 ? 15.170 0.495 0.844 1.00 91.19 234 LEU A O 1
ATOM 1822 N N . PHE A 1 235 ? 15.795 -1.625 0.432 1.00 86.06 235 PHE A N 1
ATOM 1823 C CA . PHE A 1 235 ? 16.139 -1.935 1.819 1.00 86.06 235 PHE A CA 1
ATOM 1824 C C . PHE A 1 235 ? 17.304 -1.081 2.332 1.00 86.06 235 PHE A C 1
ATOM 1826 O O . PHE A 1 235 ? 17.226 -0.519 3.424 1.00 86.06 235 PHE A O 1
ATOM 1833 N N . LEU A 1 236 ? 18.364 -0.954 1.527 1.00 84.50 236 LEU A N 1
ATOM 1834 C CA . LEU A 1 236 ? 19.560 -0.172 1.860 1.00 84.50 236 LEU A CA 1
ATOM 1835 C C . LEU A 1 236 ? 19.298 1.342 1.878 1.00 84.50 236 LEU A C 1
ATOM 1837 O O . LEU A 1 236 ? 20.021 2.097 2.530 1.00 84.50 236 LEU A O 1
ATOM 1841 N N . ASP A 1 237 ? 18.280 1.810 1.160 1.00 87.81 237 ASP A N 1
ATOM 1842 C CA . ASP A 1 237 ? 17.921 3.218 1.105 1.00 87.81 237 ASP A CA 1
ATOM 1843 C C . ASP A 1 237 ? 17.173 3.680 2.365 1.00 87.81 237 ASP A C 1
ATOM 1845 O O . ASP A 1 237 ? 15.945 3.745 2.391 1.00 87.81 237 ASP A O 1
ATOM 1849 N N . GLN A 1 238 ? 17.914 4.069 3.406 1.00 85.81 238 GLN A N 1
ATOM 1850 C CA . GLN A 1 238 ? 17.320 4.575 4.653 1.00 85.81 238 GLN A CA 1
ATOM 1851 C C . GLN A 1 238 ? 16.538 5.887 4.493 1.00 85.81 238 GLN A C 1
ATOM 1853 O O . GLN A 1 238 ? 15.574 6.112 5.217 1.00 85.81 238 GLN A O 1
ATOM 1858 N N . SER A 1 239 ? 16.890 6.737 3.520 1.00 88.50 239 SER A N 1
ATOM 1859 C CA . SER A 1 239 ? 16.117 7.951 3.202 1.00 88.50 239 SER A CA 1
ATOM 1860 C C . SER A 1 239 ? 14.758 7.655 2.560 1.00 88.50 239 SER A C 1
ATOM 1862 O O . SER A 1 239 ? 13.926 8.559 2.439 1.00 88.50 239 SER A O 1
ATOM 1864 N N . ARG A 1 240 ? 14.534 6.405 2.125 1.00 91.38 240 ARG A N 1
ATOM 1865 C CA . ARG A 1 240 ? 13.337 5.952 1.404 1.00 91.38 240 ARG A CA 1
ATOM 1866 C C . ARG A 1 240 ? 13.040 6.774 0.143 1.00 91.38 240 ARG A C 1
ATOM 1868 O O . ARG A 1 240 ? 11.908 6.792 -0.331 1.00 91.38 240 ARG A O 1
ATOM 1875 N N . SER A 1 241 ? 14.034 7.467 -0.412 1.00 91.62 241 SER A N 1
ATOM 1876 C CA . SER A 1 241 ? 13.888 8.293 -1.612 1.00 91.62 241 SER A CA 1
ATOM 1877 C C . SER A 1 241 ? 13.554 7.456 -2.843 1.00 91.62 241 SER A C 1
ATOM 1879 O O . SER A 1 241 ? 12.680 7.840 -3.614 1.00 91.62 241 SER A O 1
ATOM 1881 N N . VAL A 1 242 ? 14.188 6.289 -2.986 1.00 93.25 242 VAL A N 1
ATOM 1882 C CA . VAL A 1 242 ? 13.948 5.364 -4.099 1.00 93.25 242 VAL A CA 1
ATOM 1883 C C . VAL A 1 242 ? 12.563 4.737 -3.968 1.00 93.25 242 VAL A C 1
ATOM 1885 O O . VAL A 1 242 ? 11.829 4.678 -4.948 1.00 93.25 242 VAL A O 1
ATOM 1888 N N . ALA A 1 243 ? 12.163 4.348 -2.751 1.00 94.06 243 ALA A N 1
ATOM 1889 C CA . ALA A 1 243 ? 10.815 3.842 -2.489 1.00 94.06 243 ALA A CA 1
ATOM 1890 C C . ALA A 1 243 ? 9.747 4.891 -2.841 1.00 94.06 243 ALA A C 1
ATOM 1892 O O . ALA A 1 243 ? 8.797 4.586 -3.555 1.00 94.06 243 ALA A O 1
ATOM 1893 N N . LYS A 1 244 ? 9.943 6.148 -2.416 1.00 93.19 244 LYS A N 1
ATOM 1894 C CA . LYS A 1 244 ? 9.052 7.270 -2.754 1.00 93.19 244 LYS A CA 1
ATOM 1895 C C . LYS A 1 244 ? 8.965 7.502 -4.261 1.00 93.19 244 LYS A C 1
ATOM 1897 O O . LYS A 1 244 ? 7.867 7.689 -4.772 1.00 93.19 244 LYS A O 1
ATOM 1902 N N . ALA A 1 245 ? 10.093 7.478 -4.970 1.00 92.75 245 ALA A N 1
ATOM 1903 C CA . ALA A 1 245 ? 10.115 7.641 -6.422 1.00 92.75 245 ALA A CA 1
ATOM 1904 C C . ALA A 1 245 ? 9.417 6.481 -7.148 1.00 92.75 245 ALA A C 1
ATOM 1906 O O . ALA A 1 245 ? 8.684 6.721 -8.102 1.00 92.75 245 ALA A O 1
ATOM 1907 N N . PHE A 1 246 ? 9.595 5.249 -6.666 1.00 94.31 246 PHE A N 1
ATOM 1908 C CA . PHE A 1 246 ? 8.952 4.050 -7.201 1.00 94.31 246 PHE A CA 1
ATOM 1909 C C . PHE A 1 246 ? 7.436 4.038 -6.996 1.00 94.31 246 PHE A C 1
ATOM 1911 O O . PHE A 1 246 ? 6.688 3.786 -7.933 1.00 94.31 246 PHE A O 1
ATOM 1918 N N . ALA A 1 247 ? 6.967 4.369 -5.794 1.00 92.88 247 ALA A N 1
ATOM 1919 C CA . ALA A 1 247 ? 5.538 4.510 -5.537 1.00 92.88 247 ALA A CA 1
ATOM 1920 C C . ALA A 1 247 ? 4.940 5.633 -6.396 1.00 92.88 247 ALA A C 1
ATOM 1922 O O . ALA A 1 247 ? 3.940 5.425 -7.079 1.00 92.88 247 ALA A O 1
ATOM 1923 N N . LYS A 1 248 ? 5.604 6.797 -6.443 1.00 90.56 248 LYS A N 1
ATOM 1924 C CA . LYS A 1 248 ? 5.152 7.947 -7.234 1.00 90.56 248 LYS A CA 1
ATOM 1925 C C . LYS A 1 248 ? 5.078 7.638 -8.727 1.00 90.56 248 LYS A C 1
ATOM 1927 O O . LYS A 1 248 ? 4.126 8.062 -9.376 1.00 90.56 248 LYS A O 1
ATOM 1932 N N . SER A 1 249 ? 6.046 6.904 -9.279 1.00 90.69 249 SER A N 1
ATOM 1933 C CA . SER A 1 249 ? 6.022 6.536 -10.699 1.00 90.69 249 SER A CA 1
ATOM 1934 C C . SER A 1 249 ? 4.850 5.610 -11.045 1.00 90.69 249 SER A C 1
ATOM 1936 O O . SER A 1 249 ? 4.356 5.646 -12.170 1.00 90.69 249 SER A O 1
ATOM 1938 N N . LEU A 1 250 ? 4.353 4.843 -10.073 1.00 90.81 250 LEU A N 1
ATOM 1939 C CA . LEU A 1 250 ? 3.177 3.977 -10.194 1.00 90.81 250 LEU A CA 1
ATOM 1940 C C . LEU A 1 250 ? 1.867 4.651 -9.750 1.00 90.81 250 LEU A C 1
ATOM 1942 O O . LEU A 1 250 ? 0.839 3.987 -9.677 1.00 90.81 250 LEU A O 1
ATOM 1946 N N . GLY A 1 251 ? 1.885 5.955 -9.452 1.00 88.19 251 GLY A N 1
ATOM 1947 C CA . GLY A 1 251 ? 0.687 6.706 -9.066 1.00 88.19 251 GLY A CA 1
ATOM 1948 C C . GLY A 1 251 ? 0.338 6.638 -7.578 1.00 88.19 251 GLY A C 1
ATOM 1949 O O . GLY A 1 251 ? -0.773 6.989 -7.204 1.00 88.19 251 GLY A O 1
ATOM 1950 N N . TYR A 1 252 ? 1.266 6.257 -6.702 1.00 91.31 252 TYR A N 1
ATOM 1951 C CA . TYR A 1 252 ? 1.043 6.134 -5.257 1.00 91.31 252 TYR A CA 1
ATOM 1952 C C . TYR A 1 252 ? 1.802 7.185 -4.442 1.00 91.31 252 TYR A C 1
ATOM 1954 O O . TYR A 1 252 ? 2.840 7.711 -4.853 1.00 91.31 252 TYR A O 1
ATOM 1962 N N . ARG A 1 253 ? 1.303 7.452 -3.235 1.00 89.88 253 ARG A N 1
ATOM 1963 C CA . ARG A 1 253 ? 1.983 8.223 -2.189 1.00 89.88 253 ARG A CA 1
ATOM 1964 C C . ARG A 1 253 ? 2.408 7.290 -1.061 1.00 89.88 253 ARG A C 1
ATOM 1966 O O . ARG A 1 253 ? 1.739 6.298 -0.785 1.00 89.88 253 ARG A O 1
ATOM 1973 N N . LEU A 1 254 ? 3.513 7.638 -0.402 1.00 90.12 254 LEU A N 1
ATOM 1974 C CA . LEU A 1 254 ? 4.003 6.920 0.773 1.00 90.12 254 LEU A CA 1
ATOM 1975 C C . LEU A 1 254 ? 3.916 7.791 2.021 1.00 90.12 254 LEU A C 1
ATOM 1977 O O . LEU A 1 254 ? 4.309 8.959 1.988 1.00 90.12 254 LEU A O 1
ATOM 1981 N N . GLY A 1 255 ? 3.478 7.183 3.117 1.00 84.75 255 GLY A N 1
ATOM 1982 C CA . GLY A 1 255 ? 3.535 7.733 4.467 1.00 84.75 255 GLY A CA 1
ATOM 1983 C C . GLY A 1 255 ? 4.432 6.881 5.370 1.00 84.75 255 GLY A C 1
ATOM 1984 O O . GLY A 1 255 ? 4.663 5.706 5.075 1.00 84.75 255 GLY A O 1
ATOM 1985 N N . PRO A 1 256 ? 4.980 7.442 6.459 1.00 82.94 256 PRO A N 1
ATOM 1986 C CA . PRO A 1 256 ? 5.628 6.627 7.478 1.00 82.94 256 PRO A CA 1
ATOM 1987 C C . PRO A 1 256 ? 4.577 5.762 8.178 1.00 82.94 256 PRO A C 1
ATOM 1989 O O . PRO A 1 256 ? 3.507 6.259 8.525 1.00 82.94 256 PRO A O 1
ATOM 1992 N N . LEU A 1 257 ? 4.883 4.490 8.427 1.00 85.25 257 LEU A N 1
ATOM 1993 C CA . LEU A 1 257 ? 4.082 3.719 9.367 1.00 85.25 257 LEU A CA 1
ATOM 1994 C C . LEU A 1 257 ? 4.337 4.242 10.794 1.00 85.25 257 LEU A C 1
ATOM 1996 O O . LEU A 1 257 ? 5.502 4.365 11.190 1.00 85.25 257 LEU A O 1
ATOM 2000 N N . PRO A 1 258 ? 3.291 4.543 11.584 1.00 83.50 258 PRO A N 1
ATOM 2001 C CA . PRO A 1 258 ? 3.440 4.909 12.983 1.00 83.50 258 PRO A CA 1
ATOM 2002 C C . PRO A 1 258 ? 4.220 3.852 13.764 1.00 83.50 258 PRO A C 1
ATOM 2004 O O . PRO A 1 258 ? 3.986 2.650 13.625 1.00 83.50 258 PRO A O 1
ATOM 2007 N N . LEU A 1 259 ? 5.130 4.307 14.627 1.00 79.69 259 LEU A N 1
ATOM 2008 C CA . LEU A 1 259 ? 5.817 3.414 15.552 1.00 79.69 259 LEU A CA 1
ATOM 2009 C C . LEU A 1 259 ? 4.790 2.762 16.477 1.00 79.69 259 LEU A C 1
ATOM 2011 O O . LEU A 1 259 ? 3.961 3.437 17.092 1.00 79.69 259 LEU A O 1
ATOM 2015 N N . LEU A 1 260 ? 4.860 1.437 16.572 1.00 76.31 260 LEU A N 1
ATOM 2016 C CA . LEU A 1 260 ? 3.987 0.682 17.452 1.00 76.31 260 LEU A CA 1
ATOM 2017 C C . LEU A 1 260 ? 4.427 0.882 18.907 1.00 76.31 260 LEU A C 1
ATOM 2019 O O . LEU A 1 260 ? 5.389 0.264 19.359 1.00 76.31 260 LEU A O 1
ATOM 2023 N N . ASN A 1 261 ? 3.679 1.687 19.656 1.00 69.12 261 ASN A N 1
ATOM 2024 C CA . ASN A 1 261 ? 3.881 1.888 21.093 1.00 69.12 261 ASN A CA 1
ATOM 2025 C C . ASN A 1 261 ? 3.131 0.834 21.923 1.00 69.12 261 ASN A C 1
ATOM 2027 O O . ASN A 1 261 ? 2.427 1.157 22.876 1.00 69.12 261 ASN A O 1
ATOM 2031 N N . TRP A 1 262 ? 3.243 -0.438 21.542 1.00 71.12 262 TRP A N 1
ATOM 2032 C CA . TRP A 1 262 ? 2.576 -1.528 22.250 1.00 71.12 262 TRP A CA 1
ATOM 2033 C C . TRP A 1 262 ? 3.427 -2.033 23.418 1.00 71.12 262 TRP A C 1
ATOM 2035 O O . TRP A 1 262 ? 4.623 -2.290 23.262 1.00 71.12 262 TRP A O 1
ATOM 2045 N N . GLN A 1 263 ? 2.787 -2.233 24.569 1.00 67.56 263 GLN A N 1
ATOM 2046 C CA . GLN A 1 263 ? 3.359 -2.937 25.712 1.00 67.56 263 GLN A CA 1
ATOM 2047 C C . GLN A 1 263 ? 2.494 -4.161 26.051 1.00 67.56 263 GLN A C 1
ATOM 2049 O O . GLN A 1 263 ? 1.266 -4.069 25.980 1.00 67.56 263 GLN A O 1
ATOM 2054 N N . PRO A 1 264 ? 3.098 -5.308 26.421 1.00 65.62 264 PRO A N 1
ATOM 2055 C CA . PRO A 1 264 ? 2.336 -6.476 26.838 1.00 65.62 264 PRO A CA 1
ATOM 2056 C C . PRO A 1 264 ? 1.645 -6.184 28.171 1.00 65.62 264 PRO A C 1
ATOM 2058 O O . PRO A 1 264 ? 2.285 -6.142 29.222 1.00 65.62 264 PR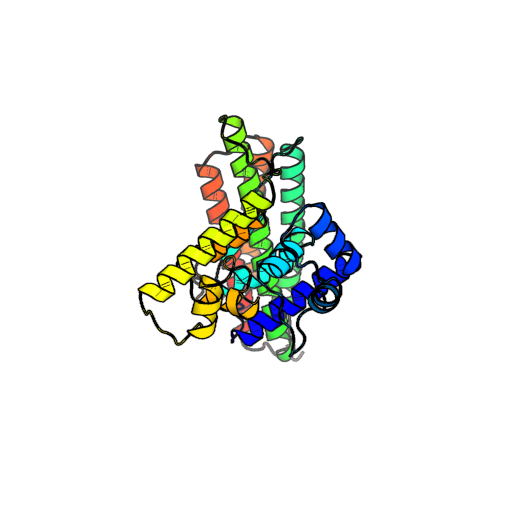O A O 1
ATOM 2061 N N . GLU A 1 265 ? 0.330 -6.018 28.137 1.00 66.81 265 GLU A N 1
ATOM 2062 C CA . GLU A 1 265 ? -0.483 -5.759 29.321 1.00 66.81 265 GLU A CA 1
ATOM 2063 C C . GLU A 1 265 ? -1.606 -6.791 29.428 1.00 66.81 265 GLU A C 1
ATOM 2065 O O . GLU A 1 265 ? -2.183 -7.227 28.430 1.00 66.81 265 GLU A O 1
ATOM 2070 N N . ARG A 1 266 ? -1.956 -7.177 30.662 1.00 59.81 266 ARG A N 1
ATOM 2071 C CA . ARG A 1 266 ? -3.193 -7.926 30.914 1.00 59.81 266 ARG A CA 1
ATOM 2072 C C . ARG A 1 266 ? -4.370 -6.962 30.805 1.00 59.81 266 ARG A C 1
ATOM 2074 O O . ARG A 1 266 ? -4.823 -6.429 31.812 1.00 59.81 266 ARG A O 1
ATOM 2081 N N . GLN A 1 267 ? -4.838 -6.742 29.585 1.00 67.38 267 GLN A N 1
ATOM 2082 C CA . GLN A 1 267 ? -6.070 -6.007 29.318 1.00 67.38 267 GLN A CA 1
ATOM 2083 C C . GLN A 1 267 ? -7.237 -6.977 29.124 1.00 67.38 267 GLN A C 1
ATOM 2085 O O . GLN A 1 267 ? -7.063 -8.090 28.619 1.00 67.38 267 GLN A O 1
ATOM 2090 N N . ASP A 1 268 ? -8.432 -6.552 29.530 1.00 80.00 268 ASP A N 1
ATOM 2091 C CA . ASP A 1 268 ? -9.662 -7.221 29.124 1.00 80.00 268 ASP A CA 1
ATOM 2092 C C . ASP A 1 268 ? -9.880 -6.952 27.630 1.00 80.00 268 ASP A C 1
ATOM 2094 O O . ASP A 1 268 ? -10.213 -5.839 27.226 1.00 80.00 268 ASP A O 1
ATOM 2098 N N . LEU A 1 269 ? -9.658 -7.976 26.803 1.00 81.81 269 LEU A N 1
ATOM 2099 C CA . LEU A 1 269 ? -9.762 -7.861 25.349 1.00 81.81 269 LEU A CA 1
ATOM 2100 C C . LEU A 1 269 ? -11.160 -7.451 24.887 1.00 81.81 269 LEU A C 1
ATOM 2102 O O . LEU A 1 269 ? -11.270 -6.777 23.868 1.00 81.81 269 LEU A O 1
ATOM 2106 N N . ILE A 1 270 ? -12.213 -7.835 25.615 1.00 83.75 270 ILE A N 1
ATOM 2107 C CA . ILE A 1 270 ? -13.591 -7.484 25.257 1.00 83.75 270 ILE A CA 1
ATOM 2108 C C . ILE A 1 270 ? -13.814 -5.997 25.520 1.00 83.75 270 ILE A C 1
ATOM 2110 O O . ILE A 1 270 ? -14.364 -5.293 24.675 1.00 83.75 270 ILE A O 1
ATOM 2114 N N . GLN A 1 271 ? -13.334 -5.498 26.661 1.00 85.44 271 GLN A N 1
ATOM 2115 C CA . GLN A 1 271 ? -13.395 -4.073 26.970 1.00 85.44 271 GLN A CA 1
ATOM 2116 C C . GLN A 1 271 ? -12.572 -3.248 25.971 1.00 85.44 271 GLN A C 1
ATOM 2118 O O . GLN A 1 271 ? -13.073 -2.253 25.448 1.00 85.44 271 GLN A O 1
ATOM 2123 N N . SER A 1 272 ? -11.341 -3.669 25.668 1.00 85.62 272 SER A N 1
ATOM 2124 C CA . SER A 1 272 ? -10.483 -2.991 24.689 1.00 85.62 272 SER A CA 1
ATOM 2125 C C . SER A 1 272 ? -11.088 -3.015 23.278 1.00 85.62 272 SER A C 1
ATOM 2127 O O . SER A 1 272 ? -10.972 -2.031 22.552 1.00 85.62 272 SER A O 1
ATOM 2129 N N . TYR A 1 273 ? -11.773 -4.099 22.898 1.00 87.31 273 TYR A N 1
ATOM 2130 C CA . TYR A 1 273 ? -12.491 -4.196 21.626 1.00 87.31 273 TYR A CA 1
ATOM 2131 C C . TYR A 1 273 ? -13.698 -3.247 21.577 1.00 87.31 273 TYR A C 1
ATOM 2133 O O . TYR A 1 273 ? -13.828 -2.481 20.630 1.00 87.31 273 TYR A O 1
ATOM 2141 N N . SER A 1 274 ? -14.516 -3.191 22.631 1.00 87.12 274 SER A N 1
ATOM 2142 C CA . SER A 1 274 ? -15.645 -2.249 22.702 1.00 87.12 274 SER A CA 1
ATOM 2143 C C . SER A 1 274 ? -15.193 -0.780 22.639 1.00 87.12 274 SER A C 1
ATOM 2145 O O . SER A 1 274 ? -15.837 0.051 21.999 1.00 87.12 274 SER A O 1
ATOM 2147 N N . GLN A 1 275 ? -14.052 -0.449 23.253 1.00 89.69 275 GLN A N 1
ATOM 2148 C CA . GLN A 1 275 ? -13.450 0.885 23.143 1.00 89.69 275 GLN A CA 1
ATOM 2149 C C . GLN A 1 275 ? -12.937 1.198 21.733 1.00 89.69 275 GLN A C 1
ATOM 2151 O O . GLN A 1 275 ? -12.937 2.364 21.337 1.00 89.69 275 GLN A O 1
ATOM 2156 N N . LEU A 1 276 ? -12.457 0.189 21.000 1.00 89.56 276 LEU A N 1
ATOM 2157 C CA . LEU A 1 276 ? -12.065 0.339 19.601 1.00 89.56 276 LEU A CA 1
ATOM 2158 C C . LEU A 1 276 ? -13.294 0.620 18.727 1.00 89.56 276 LEU A C 1
ATOM 2160 O O . LEU A 1 276 ? -13.256 1.565 17.948 1.00 89.56 276 LEU A O 1
ATOM 2164 N N . GLU A 1 277 ? -14.379 -0.141 18.892 1.00 90.25 277 GLU A N 1
ATOM 2165 C CA . GLU A 1 277 ? -15.622 0.070 18.135 1.00 90.25 277 GLU A CA 1
ATOM 2166 C C . GLU A 1 277 ? -16.181 1.481 18.345 1.00 90.25 277 GLU A C 1
ATOM 2168 O O . GLU A 1 277 ? -16.557 2.143 17.380 1.00 90.25 277 GLU A O 1
ATOM 2173 N N . SER A 1 278 ? -16.178 1.970 19.591 1.00 88.94 278 SER A N 1
ATOM 2174 C CA . SER A 1 278 ? -16.603 3.341 19.894 1.00 88.94 278 SER A CA 1
ATOM 2175 C C . SER A 1 278 ? -15.745 4.375 19.165 1.00 88.94 278 SER A C 1
ATOM 2177 O O . SER A 1 278 ? -16.291 5.268 18.529 1.00 88.94 278 SER A O 1
ATOM 2179 N N . ARG A 1 279 ? -14.411 4.236 19.207 1.00 90.75 279 ARG A N 1
ATOM 2180 C CA . ARG A 1 279 ? -13.498 5.153 18.504 1.00 90.75 279 ARG A CA 1
ATOM 2181 C C . ARG A 1 279 ? -13.735 5.149 16.997 1.00 90.75 279 ARG A C 1
ATOM 2183 O O . ARG A 1 279 ? -13.828 6.207 16.392 1.00 90.75 279 ARG A O 1
ATOM 2190 N N . GLN A 1 280 ? -13.901 3.965 16.417 1.00 91.19 280 GLN A N 1
ATOM 2191 C CA . GLN A 1 280 ? -14.149 3.809 14.986 1.00 91.19 280 GLN A CA 1
ATOM 2192 C C . GLN A 1 280 ? -15.472 4.432 14.541 1.00 91.19 280 GLN A C 1
ATOM 2194 O O . GLN A 1 280 ? -15.553 4.973 13.436 1.00 91.19 280 GLN A O 1
ATOM 2199 N N . ALA A 1 281 ? -16.499 4.383 15.393 1.00 89.06 281 ALA A N 1
ATOM 2200 C CA . ALA A 1 281 ? -17.756 5.078 15.154 1.00 89.06 281 ALA A CA 1
ATOM 2201 C C . ALA A 1 281 ? -17.575 6.605 15.191 1.00 89.06 281 ALA A C 1
ATOM 2203 O O . ALA A 1 281 ? -18.056 7.284 14.283 1.00 89.06 281 ALA A O 1
ATOM 2204 N N . ASP A 1 282 ? -16.835 7.129 16.173 1.00 90.50 282 ASP A N 1
ATOM 2205 C CA . ASP A 1 282 ? -16.563 8.566 16.306 1.00 90.50 282 ASP A CA 1
ATOM 2206 C C . ASP A 1 282 ? -15.796 9.109 15.082 1.00 90.50 282 ASP A C 1
ATOM 2208 O O . ASP A 1 282 ? -16.177 10.123 14.490 1.00 90.50 282 ASP A O 1
ATOM 2212 N N . THR A 1 283 ? -14.755 8.402 14.633 1.00 90.56 283 THR A N 1
ATOM 2213 C CA . THR A 1 283 ? -13.977 8.781 13.443 1.00 90.56 283 THR A CA 1
ATOM 2214 C C . THR A 1 283 ? -14.808 8.690 12.165 1.00 90.56 283 THR A C 1
ATOM 2216 O O . THR A 1 283 ? -14.740 9.580 11.311 1.00 90.56 283 THR A O 1
ATOM 2219 N N . ALA A 1 284 ? -15.651 7.660 12.030 1.00 89.19 284 ALA A N 1
ATOM 2220 C CA . ALA A 1 284 ? -16.578 7.550 10.906 1.00 89.19 284 ALA A CA 1
ATOM 2221 C C . ALA A 1 284 ? -17.600 8.700 10.888 1.00 89.19 284 ALA A C 1
ATOM 2223 O O . ALA A 1 284 ? -17.905 9.229 9.816 1.00 89.19 284 ALA A O 1
ATOM 2224 N N . GLU A 1 285 ? -18.099 9.125 12.052 1.00 89.62 285 GLU A N 1
ATOM 2225 C CA . GLU A 1 285 ? -18.995 10.276 12.171 1.00 89.62 285 GLU A CA 1
ATOM 2226 C C . GLU A 1 285 ? -18.297 11.575 11.750 1.00 89.62 285 GLU A C 1
ATOM 2228 O O . GLU A 1 285 ? -18.854 12.336 10.954 1.00 89.62 285 GLU A O 1
ATOM 2233 N N . LYS A 1 286 ? -17.058 11.809 12.199 1.00 88.38 286 LYS A N 1
ATOM 2234 C CA . LYS A 1 286 ? -16.265 12.984 11.796 1.00 88.38 286 LYS A CA 1
ATOM 2235 C C . LYS A 1 286 ? -16.038 13.045 10.291 1.00 88.38 286 LYS A C 1
ATOM 2237 O O . LYS A 1 286 ? -16.281 14.084 9.677 1.00 88.38 286 LYS A O 1
ATOM 2242 N N . ILE A 1 287 ? -15.636 11.930 9.683 1.00 87.56 287 ILE A N 1
ATOM 2243 C CA . ILE A 1 287 ? -15.469 11.833 8.229 1.00 87.56 287 ILE A CA 1
ATOM 2244 C C . ILE A 1 287 ? -16.808 12.083 7.524 1.00 87.56 287 ILE A C 1
ATOM 2246 O O . ILE A 1 287 ? -16.870 12.865 6.579 1.00 87.56 287 ILE A O 1
ATOM 2250 N N . SER A 1 288 ? -17.896 11.467 7.990 1.00 87.38 288 SER A N 1
ATOM 2251 C CA . SER A 1 288 ? -19.237 11.662 7.425 1.00 87.38 288 SER A CA 1
ATOM 2252 C C . SER A 1 288 ? -19.686 13.127 7.487 1.00 87.38 288 SER A C 1
ATOM 2254 O O . SER A 1 288 ? -20.258 13.639 6.522 1.00 87.38 288 SER A O 1
ATOM 2256 N N . ASN A 1 289 ? -19.417 13.819 8.595 1.00 87.12 289 ASN A N 1
ATOM 2257 C CA . ASN A 1 289 ? -19.723 15.241 8.739 1.00 87.12 289 ASN A CA 1
ATOM 2258 C C . ASN A 1 289 ? -18.887 16.084 7.765 1.00 87.12 289 ASN A C 1
ATOM 2260 O O . ASN A 1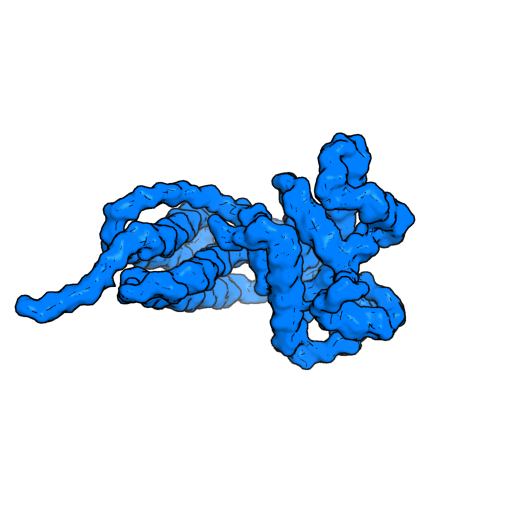 289 ? -19.460 16.869 7.014 1.00 87.12 289 ASN A O 1
ATOM 2264 N N . ALA A 1 290 ? -17.581 15.824 7.652 1.00 82.88 290 ALA A N 1
ATOM 2265 C CA . ALA A 1 290 ? -16.716 16.484 6.669 1.00 82.88 290 ALA A CA 1
ATOM 2266 C C . ALA A 1 290 ? -17.192 16.273 5.216 1.00 82.88 290 ALA A C 1
ATOM 2268 O O . ALA A 1 290 ? -17.194 17.201 4.402 1.00 82.88 290 ALA A O 1
ATOM 2269 N N . LEU A 1 291 ? -17.648 15.060 4.886 1.00 82.31 291 LEU A N 1
ATOM 2270 C CA . LEU A 1 291 ? -18.216 14.736 3.574 1.00 82.31 291 LEU A CA 1
ATOM 2271 C C . LEU A 1 291 ? -19.537 15.471 3.313 1.00 82.31 291 LEU A C 1
ATOM 2273 O O . LEU A 1 291 ? -19.775 15.926 2.193 1.00 82.31 291 LEU A O 1
ATOM 2277 N N . ARG A 1 292 ? -20.392 15.601 4.334 1.00 83.94 292 ARG A N 1
ATOM 2278 C CA . ARG A 1 292 ? -21.676 16.310 4.248 1.00 83.94 292 ARG A CA 1
ATOM 2279 C C . ARG A 1 292 ? -21.485 17.811 4.075 1.00 83.94 292 ARG A C 1
ATOM 2281 O O . ARG A 1 292 ? -22.132 18.407 3.216 1.00 83.94 292 ARG A O 1
ATOM 2288 N N . ASP A 1 293 ? -20.603 18.396 4.871 1.00 79.94 293 ASP A N 1
ATOM 2289 C CA . ASP A 1 293 ? -20.339 19.834 4.872 1.00 79.94 293 ASP A CA 1
ATOM 2290 C C . ASP A 1 293 ? -19.555 20.254 3.620 1.00 79.94 293 ASP A C 1
ATOM 2292 O O . ASP A 1 293 ? -19.509 21.432 3.253 1.00 79.94 293 ASP A O 1
ATOM 2296 N N . GLN A 1 294 ? -18.955 19.273 2.933 1.00 73.25 294 GLN A N 1
ATOM 2297 C CA . GLN A 1 294 ? -18.065 19.432 1.784 1.00 73.25 294 GLN A CA 1
ATOM 2298 C C . GLN A 1 294 ? -16.899 20.393 2.058 1.00 73.25 294 GLN A C 1
ATOM 2300 O O . GLN A 1 294 ? -16.247 20.890 1.138 1.00 73.25 294 GLN A O 1
ATOM 2305 N N . GLN A 1 295 ? -16.660 20.707 3.322 1.00 72.12 295 GLN A N 1
ATOM 2306 C CA . GLN A 1 295 ? -15.611 21.577 3.799 1.00 72.12 295 GLN A CA 1
ATOM 2307 C C . GLN A 1 295 ? -14.872 20.782 4.852 1.00 72.12 295 GLN A C 1
ATOM 2309 O O . GLN A 1 295 ? -15.473 20.270 5.787 1.00 72.12 295 GLN A O 1
ATOM 2314 N N . ILE A 1 296 ? -13.567 20.668 4.661 1.00 80.69 296 ILE A N 1
ATOM 2315 C CA . ILE A 1 296 ? -12.685 20.112 5.665 1.00 80.69 296 ILE A CA 1
ATOM 2316 C C . ILE A 1 296 ? -11.443 20.988 5.722 1.00 80.69 296 ILE A C 1
ATOM 2318 O O . ILE A 1 296 ? -10.904 21.437 4.706 1.00 80.69 296 ILE A O 1
ATOM 2322 N N . THR A 1 297 ? -11.062 21.341 6.933 1.00 84.12 297 THR A N 1
ATOM 2323 C CA . THR A 1 297 ? -9.911 22.173 7.239 1.00 84.12 297 THR A CA 1
ATOM 2324 C C . THR A 1 297 ? -8.672 21.304 7.395 1.00 84.12 297 THR A C 1
ATOM 2326 O O . THR A 1 297 ? -8.742 20.102 7.651 1.00 84.12 297 THR A O 1
ATOM 2329 N N . GLN A 1 298 ? -7.496 21.923 7.302 1.00 83.69 298 GLN A N 1
ATOM 2330 C CA . GLN A 1 298 ? -6.246 21.212 7.569 1.00 83.69 298 GLN A CA 1
ATOM 2331 C C . GLN A 1 298 ? -6.181 20.675 9.010 1.00 83.69 298 GLN A C 1
ATOM 2333 O O . GLN A 1 298 ? -5.559 19.641 9.252 1.00 83.69 298 GLN A O 1
ATOM 2338 N N . ALA A 1 299 ? -6.811 21.373 9.961 1.00 86.75 299 ALA A N 1
ATOM 2339 C CA . ALA A 1 299 ? -6.906 20.932 11.348 1.00 86.75 299 ALA A CA 1
ATOM 2340 C C . ALA A 1 299 ? -7.744 19.652 11.462 1.00 86.75 299 ALA A C 1
ATOM 2342 O O . ALA A 1 299 ? -7.252 18.668 12.000 1.00 86.75 299 ALA A O 1
ATOM 2343 N N . GLU A 1 300 ? -8.933 19.619 10.857 1.00 87.56 300 GLU A N 1
ATOM 2344 C CA . GLU A 1 300 ? -9.797 18.429 10.836 1.00 87.56 300 GLU A CA 1
ATOM 2345 C C . GLU A 1 300 ? -9.135 17.243 10.125 1.00 87.56 300 GLU A C 1
ATOM 2347 O O . GLU A 1 300 ? -9.191 16.125 10.627 1.00 87.56 300 GLU A O 1
ATOM 2352 N N . LEU A 1 301 ? -8.428 17.467 9.008 1.00 88.06 301 LEU A N 1
ATOM 2353 C CA . LEU A 1 301 ? -7.628 16.416 8.359 1.00 88.06 301 LEU A CA 1
ATOM 2354 C C . LEU A 1 301 ? -6.556 15.845 9.296 1.00 88.06 301 LEU A C 1
ATOM 2356 O O . LEU A 1 301 ? -6.306 14.641 9.298 1.00 88.06 301 LEU A O 1
ATOM 2360 N N . SER A 1 302 ? -5.920 16.712 10.086 1.00 89.19 302 SER A N 1
ATOM 2361 C CA . SER A 1 302 ? -4.876 16.311 11.032 1.00 89.19 302 SER A CA 1
ATOM 2362 C C . SER A 1 302 ? -5.462 15.551 12.226 1.00 89.19 302 SER A C 1
ATOM 2364 O O . SER A 1 302 ? -4.856 14.587 12.688 1.00 89.19 302 SER A O 1
ATOM 2366 N N . GLU A 1 303 ? -6.648 15.948 12.695 1.00 91.12 303 GLU A N 1
ATOM 2367 C CA . GLU A 1 303 ? -7.403 15.238 13.731 1.00 91.12 303 GLU A CA 1
ATOM 2368 C C . GLU A 1 303 ? -7.838 13.848 13.257 1.00 91.12 303 GLU A C 1
ATOM 2370 O O . GLU A 1 303 ? -7.543 12.866 13.932 1.00 91.12 303 GLU A O 1
ATOM 2375 N N . ILE A 1 304 ? -8.449 13.743 12.071 1.00 90.44 304 ILE A N 1
ATOM 2376 C CA . ILE A 1 304 ? -8.854 12.455 11.482 1.00 90.44 304 ILE A CA 1
ATOM 2377 C C . ILE A 1 304 ? -7.637 11.545 11.302 1.00 90.44 304 ILE A C 1
ATOM 2379 O O . ILE A 1 304 ? -7.696 10.361 11.621 1.00 90.44 304 ILE A O 1
ATOM 2383 N N . TYR A 1 305 ? -6.509 12.082 10.825 1.00 91.19 305 TYR A N 1
ATOM 2384 C CA . TYR A 1 305 ? -5.278 11.302 10.713 1.00 91.19 305 TYR A CA 1
ATOM 2385 C C . TYR A 1 305 ? -4.815 10.755 12.067 1.00 91.19 305 TYR A C 1
ATOM 2387 O O . TYR A 1 305 ? -4.467 9.579 12.155 1.00 91.19 305 TYR A O 1
ATOM 2395 N N . GLN A 1 306 ? -4.821 11.577 13.120 1.00 91.81 306 GLN A N 1
ATOM 2396 C CA . GLN A 1 306 ? -4.403 11.126 14.446 1.00 91.81 306 GLN A CA 1
ATOM 2397 C C . GLN A 1 306 ? -5.340 10.047 15.003 1.00 91.81 306 GLN A C 1
ATOM 2399 O O . GLN A 1 306 ? -4.861 9.063 15.559 1.00 91.81 306 GLN A O 1
ATOM 2404 N N . GLU A 1 307 ? -6.649 10.176 14.799 1.00 92.06 307 GLU A N 1
ATOM 2405 C CA . GLU A 1 307 ? -7.602 9.143 15.211 1.00 92.06 307 GLU A CA 1
ATOM 2406 C C . GLU A 1 307 ? -7.379 7.822 14.480 1.00 92.06 307 GLU A C 1
ATOM 2408 O O . GLU A 1 307 ? -7.339 6.774 15.117 1.00 92.06 307 GLU A O 1
ATOM 2413 N N . LEU A 1 308 ? -7.134 7.858 13.168 1.00 91.25 308 LEU A N 1
ATOM 2414 C CA . LEU A 1 308 ? -6.817 6.654 12.397 1.00 91.25 308 LEU A CA 1
ATOM 2415 C C . LEU A 1 308 ? -5.511 5.992 12.866 1.00 91.25 308 LEU A C 1
ATOM 2417 O O . LEU A 1 308 ? -5.407 4.765 12.879 1.00 91.25 308 LEU A O 1
ATOM 2421 N N . VAL A 1 309 ? -4.519 6.781 13.294 1.00 91.00 309 VAL A N 1
ATOM 2422 C CA . VAL A 1 309 ? -3.304 6.252 13.937 1.00 91.00 309 VAL A CA 1
ATOM 2423 C C . VAL A 1 309 ? -3.647 5.554 15.257 1.00 91.00 309 VAL A C 1
ATOM 2425 O O . VAL A 1 309 ? -3.154 4.452 15.508 1.00 91.00 309 VAL A O 1
ATOM 2428 N N . ASP A 1 310 ? -4.492 6.162 16.088 1.00 90.44 310 ASP A N 1
ATOM 2429 C CA . ASP A 1 310 ? -4.887 5.617 17.389 1.00 90.44 310 ASP A CA 1
ATOM 2430 C C . ASP A 1 310 ? -5.748 4.346 17.243 1.00 90.44 310 ASP A C 1
ATOM 2432 O O . ASP A 1 310 ? -5.581 3.389 18.008 1.00 90.44 310 ASP A O 1
ATOM 2436 N N . GLU A 1 311 ? -6.633 4.301 16.241 1.00 90.94 311 GLU A N 1
ATOM 2437 C CA . GLU A 1 311 ? -7.386 3.110 15.832 1.00 90.94 311 GLU A CA 1
ATOM 2438 C C . GLU A 1 311 ? -6.444 1.984 15.405 1.00 90.94 311 GLU A C 1
ATOM 2440 O O . GLU A 1 311 ? -6.531 0.874 15.936 1.00 90.94 311 GLU A O 1
ATOM 2445 N N . HIS A 1 312 ? -5.507 2.272 14.495 1.00 89.38 312 HIS A N 1
ATOM 2446 C CA . HIS A 1 312 ? -4.526 1.300 14.018 1.00 89.38 312 HIS A CA 1
ATOM 2447 C C . HIS A 1 312 ? -3.703 0.727 15.181 1.00 89.38 312 HIS A C 1
ATOM 2449 O O . HIS A 1 312 ? -3.538 -0.490 15.307 1.00 89.38 312 HIS A O 1
ATOM 2455 N N . GLN A 1 313 ? -3.223 1.585 16.087 1.00 88.56 313 GLN A N 1
ATOM 2456 C CA . GLN A 1 313 ? -2.491 1.146 17.276 1.00 88.56 313 GLN A CA 1
ATOM 2457 C C . GLN A 1 313 ? -3.345 0.261 18.189 1.00 88.56 313 GLN A C 1
ATOM 2459 O O . GLN A 1 313 ? -2.843 -0.743 18.704 1.00 88.56 313 GLN A O 1
ATOM 2464 N N . ALA A 1 314 ? -4.622 0.594 18.382 1.00 88.12 314 ALA A N 1
ATOM 2465 C CA . ALA A 1 314 ? -5.543 -0.202 19.186 1.00 88.12 314 ALA A CA 1
ATOM 2466 C C . ALA A 1 314 ? -5.847 -1.566 18.542 1.00 88.12 314 ALA A C 1
ATOM 2468 O O . ALA A 1 314 ? -5.788 -2.584 19.236 1.00 88.12 314 ALA A O 1
ATOM 2469 N N . GLN A 1 315 ? -6.076 -1.614 17.226 1.00 89.00 315 GLN A N 1
ATOM 2470 C CA . GLN A 1 315 ? -6.254 -2.857 16.468 1.00 89.00 315 GLN A CA 1
ATOM 2471 C C . GLN A 1 315 ? -5.029 -3.766 16.594 1.00 89.00 315 GLN A C 1
ATOM 2473 O O . GLN A 1 315 ? -5.152 -4.929 16.984 1.00 89.00 315 GLN A O 1
ATOM 2478 N N . VAL A 1 316 ? -3.826 -3.240 16.336 1.00 87.50 316 VAL A N 1
ATOM 2479 C CA . VAL A 1 316 ? -2.596 -4.032 16.468 1.00 87.50 316 VAL A CA 1
ATOM 2480 C C . VAL A 1 316 ? -2.399 -4.491 17.915 1.00 87.50 316 VAL A C 1
ATOM 2482 O O . VAL A 1 316 ? -2.067 -5.653 18.146 1.00 87.50 316 VAL A O 1
ATOM 2485 N N . SER A 1 317 ? -2.653 -3.626 18.900 1.00 85.06 317 SER A N 1
ATOM 2486 C CA . SER A 1 317 ? -2.517 -3.971 20.322 1.00 85.06 317 SER A CA 1
ATOM 2487 C C . SER A 1 317 ? -3.459 -5.096 20.745 1.00 85.06 317 SER A C 1
ATOM 2489 O O . SER A 1 317 ? -3.030 -6.010 21.449 1.00 85.06 317 SER A O 1
ATOM 2491 N N . LEU A 1 318 ? -4.713 -5.082 20.282 1.00 85.69 318 LEU A N 1
ATOM 2492 C CA . LEU A 1 318 ? -5.683 -6.155 20.523 1.00 85.69 318 LEU A CA 1
ATOM 2493 C C . LEU A 1 318 ? -5.181 -7.497 19.991 1.00 85.69 318 LEU A C 1
ATOM 2495 O O . LEU A 1 318 ? -5.190 -8.499 20.707 1.00 85.69 318 LEU A O 1
ATOM 2499 N N . VAL A 1 319 ? -4.680 -7.507 18.757 1.00 84.00 319 VAL A N 1
ATOM 2500 C CA . VAL A 1 319 ? -4.152 -8.714 18.113 1.00 84.00 319 VAL A CA 1
ATOM 2501 C C . VAL A 1 319 ? -2.916 -9.235 18.844 1.00 84.00 319 VAL A C 1
ATOM 2503 O O . VAL A 1 319 ? -2.815 -10.429 19.129 1.00 84.00 319 VAL A O 1
ATOM 2506 N N . MET A 1 320 ? -1.998 -8.351 19.223 1.00 80.75 320 MET A N 1
ATOM 2507 C CA . MET A 1 320 ? -0.788 -8.729 19.953 1.00 80.75 320 MET A CA 1
ATOM 2508 C C . MET A 1 320 ? -1.105 -9.244 21.367 1.00 80.75 320 MET A C 1
ATOM 2510 O O . MET A 1 320 ? -0.551 -10.264 21.783 1.00 80.75 320 MET A O 1
ATOM 2514 N N . ASN A 1 321 ? -2.056 -8.622 22.073 1.00 78.94 321 ASN A N 1
ATOM 2515 C CA . ASN A 1 321 ? -2.491 -9.045 23.408 1.00 78.94 321 ASN A CA 1
ATOM 2516 C C . ASN A 1 321 ? -3.334 -10.330 23.387 1.00 78.94 321 ASN A C 1
ATOM 2518 O O . ASN A 1 321 ? -3.223 -11.137 24.311 1.00 78.94 321 ASN A O 1
ATOM 2522 N N . SER A 1 322 ? -4.100 -10.595 22.322 1.00 73.56 322 SER A N 1
ATOM 2523 C CA . SER A 1 322 ? -4.802 -11.879 22.154 1.00 73.56 322 SER A CA 1
ATOM 2524 C C . SER A 1 322 ? -3.853 -13.077 22.063 1.00 73.56 322 SER A C 1
ATOM 2526 O O . SER A 1 322 ? -4.182 -14.163 22.536 1.00 73.56 322 SER A O 1
ATOM 2528 N N . GLY A 1 323 ? -2.635 -12.871 21.548 1.00 60.03 323 GLY A N 1
ATOM 2529 C CA . GLY A 1 323 ? -1.584 -13.889 21.525 1.00 60.03 323 GLY A CA 1
ATOM 2530 C C . GLY A 1 323 ? -0.838 -14.055 22.856 1.00 60.03 323 GLY A C 1
ATOM 2531 O O . GLY A 1 323 ? -0.154 -15.060 23.043 1.00 60.03 323 GLY A O 1
ATOM 2532 N N . ALA A 1 324 ? -0.955 -13.090 23.776 1.00 49.47 324 ALA A N 1
ATOM 2533 C CA . ALA A 1 324 ? -0.267 -13.078 25.069 1.00 49.47 324 ALA A CA 1
ATOM 2534 C C . ALA A 1 324 ? -1.086 -13.710 26.211 1.00 49.47 324 ALA A C 1
ATOM 2536 O O . ALA A 1 324 ? -0.550 -13.948 27.299 1.00 49.47 324 ALA A O 1
ATOM 2537 N N . LEU A 1 325 ? -2.375 -13.997 25.994 1.00 42.28 325 LEU A N 1
ATOM 2538 C CA . LEU A 1 325 ? -3.205 -14.628 27.015 1.00 42.28 325 LEU A CA 1
ATOM 2539 C C . LEU A 1 325 ? -2.816 -16.106 27.208 1.00 42.28 325 LEU A C 1
ATOM 2541 O O . LEU A 1 325 ? -2.756 -16.871 26.241 1.00 42.28 325 LEU A O 1
ATOM 2545 N N . PRO A 1 326 ? -2.582 -16.560 28.456 1.00 37.97 326 PRO A N 1
ATOM 2546 C CA . PRO A 1 326 ? -2.473 -17.981 28.733 1.00 37.97 326 PRO A CA 1
ATOM 2547 C C . PRO A 1 326 ? -3.793 -18.666 28.364 1.00 37.97 326 PRO A C 1
ATOM 2549 O O . PRO A 1 326 ? -4.874 -18.177 28.685 1.00 37.97 326 PRO A O 1
ATOM 2552 N N . TYR A 1 327 ? -3.664 -19.807 27.689 1.00 41.84 327 TYR A N 1
ATOM 2553 C CA . TYR A 1 327 ? -4.730 -20.756 27.373 1.00 41.84 327 TYR A CA 1
ATOM 2554 C C . TYR A 1 327 ? -5.781 -20.810 28.494 1.00 41.84 327 TYR A C 1
ATOM 2556 O O . TYR A 1 327 ? -5.458 -21.214 29.611 1.00 41.84 327 TYR A O 1
ATOM 2564 N N . ARG A 1 328 ? -7.029 -20.415 28.201 1.00 39.50 328 ARG A N 1
ATOM 2565 C CA . ARG A 1 328 ? -8.178 -20.811 29.022 1.00 39.50 328 ARG A CA 1
ATOM 2566 C C . ARG A 1 328 ? -8.534 -22.240 28.606 1.00 39.50 328 ARG A C 1
ATOM 2568 O O . ARG A 1 328 ? -9.080 -22.402 27.513 1.00 39.50 328 ARG A O 1
ATOM 2575 N N . PRO A 1 329 ? -8.227 -23.281 29.405 1.00 34.19 329 PRO A N 1
ATOM 2576 C CA . PRO A 1 329 ? -8.880 -24.563 29.193 1.00 34.19 329 PRO A CA 1
ATOM 2577 C C . PRO A 1 329 ? -10.389 -24.326 29.227 1.00 34.19 329 PRO A C 1
ATOM 2579 O O . PRO A 1 329 ? -10.872 -23.512 30.020 1.00 34.19 329 PRO A O 1
ATOM 2582 N N . LYS A 1 330 ? -11.126 -25.012 28.346 1.00 36.94 330 LYS A N 1
ATOM 2583 C CA . LYS A 1 330 ? -12.579 -25.124 28.484 1.00 36.94 330 LYS A CA 1
ATOM 2584 C C . LYS A 1 330 ? -12.863 -25.474 29.942 1.00 36.94 330 LYS A C 1
ATOM 2586 O O . LYS A 1 330 ? -12.259 -26.412 30.456 1.00 36.94 330 LYS A O 1
ATOM 2591 N N . HIS A 1 331 ? -13.721 -24.688 30.588 1.00 37.06 331 HIS A N 1
ATOM 2592 C CA . HIS A 1 331 ? -14.287 -25.060 31.873 1.00 37.06 331 HIS A CA 1
ATOM 2593 C C . HIS A 1 331 ? -14.789 -26.501 31.750 1.00 37.06 331 HIS A C 1
ATOM 2595 O O . HIS A 1 331 ? -15.651 -26.783 30.918 1.00 37.06 331 HIS A O 1
ATOM 2601 N N . GLU A 1 332 ? -14.185 -27.404 32.520 1.00 34.00 332 GLU A N 1
ATOM 2602 C CA . GLU A 1 332 ? -14.813 -28.675 32.837 1.00 34.00 332 GLU A CA 1
ATOM 2603 C C . GLU A 1 332 ? -16.100 -28.321 33.579 1.00 34.00 332 GLU A C 1
ATOM 2605 O O . GLU A 1 332 ? -16.069 -27.671 34.627 1.00 34.00 332 GLU A O 1
ATOM 2610 N N . GLU A 1 333 ? -17.229 -28.651 32.959 1.00 34.16 333 GLU A N 1
ATOM 2611 C CA . GLU A 1 333 ? -18.521 -28.690 33.624 1.00 34.16 333 GLU A CA 1
ATOM 2612 C C . GLU A 1 333 ? -18.396 -29.624 34.836 1.00 34.16 333 GLU A C 1
ATOM 2614 O O . GLU A 1 333 ? -18.125 -30.815 34.675 1.00 34.16 333 GLU A O 1
ATOM 2619 N N . PHE A 1 334 ? -18.585 -29.071 36.033 1.00 34.12 334 PHE A N 1
ATOM 2620 C CA . PHE A 1 334 ? -18.956 -29.805 37.239 1.00 34.12 334 PHE A CA 1
ATOM 2621 C C . PHE A 1 334 ? -20.074 -29.056 37.952 1.00 34.12 334 PHE A C 1
ATOM 2623 O O . PHE A 1 334 ? -19.904 -27.836 38.191 1.00 34.12 334 PHE A O 1
#

Secondary structure (DSSP, 8-state):
----SSHHHHHHHHHHHHHHHHHHT---HHHHHHHHHHHT-S--S-HHHHHHHTS--BTTB--BHHHHHHHHHHS--HHHHHHHHHHTTEEEEEPPPPPSSHHHHHHHHHHHHHHHHHHHHHHHHHHHT---GGGHHHHHHHHHHHHHHHHHHHHHHHHHHHHHHHHHTT-----S---HHHHHHHHHHHHHHHHHHHHHH---TTSS-HHHHHHHHHSSSGGG-BHHHHHHHHHH-TT-HHHHHHHHHTTEEEEEPPP---------HHHHHHHHHHHHHHHHHHHHHHHHHT---HHHHHHHHHHHHHHHHHHHHHHHHHTTS---PPP---